Protein AF-A0A090X5H4-F1 (afdb_monomer)

InterPro domains:
  IPR003029 S1 domain [PF00575] (144-209)
  IPR003029 S1 domain [PS50126] (146-212)
  IPR003029 S1 domain [SM00316] (144-212)
  IPR012340 Nucleic acid-binding, OB-fold [G3DSA:2.40.50.140] (142-213)
  IPR012340 Nucleic acid-binding, OB-fold [SSF50249] (135-211)

Nearest PDB structures (foldseek):
  9gux-assembly1_B  TM=6.735E-01  e=3.131E-04  Escherichia coli K-12
  4nnh-assembly1_A  TM=6.951E-01  e=6.604E-04  Mycolicibacterium smegmatis MC2 155
  8peg-assembly1_Z  TM=7.556E-01  e=8.261E-03  Escherichia coli
  5xgu-assembly1_A  TM=4.817E-01  e=1.572E-04  Escherichia coli DEC6A
  4q7j-assembly1_D  TM=5.551E-01  e=1.235E-02  Escherichia coli K-12

Foldseek 3Di:
DVVVQLVCLVVLQKAWPVRDSNDDDPPTDMDGDPVVVVVVVCLLPLLSLLVCLQPDDDPDPVSNVQLVCLCVLVHLHGNPAPVNSLVSSLSSLVSVVVVCVVPPVCCCVPPDVDPDDPDPSVVSVVSSVVSVVVLVPDPDPPADQVDKFKWFFADQDPQFTWTDTPPDSAIAGAGCVLDDPCPSVVDDGGDIDIWGFDDQDPVSRHTYIHHDD

Structure (mmCIF, N/CA/C/O backbone):
data_AF-A0A090X5H4-F1
#
_entry.id   AF-A0A090X5H4-F1
#
loop_
_atom_site.group_PDB
_atom_site.id
_atom_site.type_symbol
_atom_site.label_atom_id
_atom_site.label_alt_id
_atom_site.label_comp_id
_atom_site.label_asym_id
_atom_site.label_entity_id
_atom_site.label_seq_id
_atom_site.pdbx_PDB_ins_code
_atom_site.Cartn_x
_atom_site.Cartn_y
_atom_site.Cartn_z
_atom_site.occupancy
_atom_site.B_iso_or_equiv
_atom_site.auth_seq_id
_atom_site.auth_comp_id
_atom_site.auth_asym_id
_atom_site.auth_atom_id
_atom_site.pdbx_PDB_model_num
ATOM 1 N N . MET A 1 1 ? 18.487 -5.099 -17.679 1.00 60.84 1 MET A N 1
ATOM 2 C CA . MET A 1 1 ? 18.105 -4.211 -18.797 1.00 60.84 1 MET A CA 1
ATOM 3 C C . MET A 1 1 ? 17.510 -4.952 -20.004 1.00 60.84 1 MET A C 1
ATOM 5 O O . MET A 1 1 ? 16.302 -4.902 -20.162 1.00 60.84 1 MET A O 1
ATOM 9 N N . ILE A 1 2 ? 18.271 -5.688 -20.838 1.00 76.88 2 ILE A N 1
ATOM 10 C CA . ILE A 1 2 ? 17.702 -6.349 -22.049 1.00 76.88 2 ILE A CA 1
ATOM 11 C C . ILE A 1 2 ? 16.629 -7.400 -21.706 1.00 76.88 2 ILE A C 1
ATOM 13 O O . ILE A 1 2 ? 15.602 -7.489 -22.374 1.00 76.88 2 ILE A O 1
ATOM 17 N N . ASN A 1 3 ? 16.847 -8.185 -20.648 1.00 79.75 3 ASN A N 1
ATOM 18 C CA . ASN A 1 3 ? 15.869 -9.185 -20.211 1.00 79.75 3 ASN A CA 1
ATOM 19 C C . ASN A 1 3 ? 14.576 -8.545 -19.683 1.00 79.75 3 ASN A C 1
ATOM 21 O O . ASN A 1 3 ? 13.507 -9.091 -19.921 1.00 79.75 3 ASN A O 1
ATOM 25 N N . GLU A 1 4 ? 14.657 -7.379 -19.033 1.00 80.38 4 GLU A N 1
ATOM 26 C CA . GLU A 1 4 ? 13.468 -6.641 -18.585 1.00 80.38 4 GLU A CA 1
ATOM 27 C C . GLU A 1 4 ? 12.671 -6.124 -19.780 1.00 80.38 4 GLU A C 1
ATOM 29 O O . GLU A 1 4 ? 11.469 -6.346 -19.833 1.00 80.38 4 GLU A O 1
ATOM 34 N N . PHE A 1 5 ? 13.329 -5.545 -20.791 1.00 83.75 5 PHE A N 1
ATOM 35 C CA . PHE A 1 5 ? 12.660 -5.119 -22.026 1.00 83.75 5 PHE A CA 1
ATOM 36 C C . PHE A 1 5 ? 11.928 -6.268 -22.725 1.00 83.75 5 PHE A C 1
ATOM 38 O O . PHE A 1 5 ? 10.775 -6.116 -23.124 1.00 83.75 5 PHE A O 1
ATOM 45 N N . LYS A 1 6 ? 12.559 -7.445 -22.815 1.00 86.38 6 LYS A N 1
ATOM 46 C CA . LYS A 1 6 ? 11.909 -8.649 -23.353 1.00 86.38 6 LYS A CA 1
ATOM 47 C C . LYS A 1 6 ? 10.702 -9.074 -22.518 1.00 86.38 6 LYS A C 1
ATOM 49 O O . LYS A 1 6 ? 9.688 -9.465 -23.085 1.00 86.38 6 LYS A O 1
ATOM 54 N N . SER A 1 7 ? 10.783 -8.988 -21.191 1.00 87.62 7 SER A N 1
ATOM 55 C CA . SER A 1 7 ? 9.639 -9.269 -20.319 1.00 87.62 7 SER A CA 1
ATOM 56 C C . SER A 1 7 ? 8.500 -8.270 -20.537 1.00 87.62 7 SER A C 1
ATOM 58 O O . SER A 1 7 ? 7.357 -8.692 -20.667 1.00 87.62 7 SER A O 1
ATOM 60 N N . LEU A 1 8 ? 8.793 -6.971 -20.651 1.00 89.31 8 LEU A N 1
ATOM 61 C CA . LEU A 1 8 ? 7.784 -5.937 -20.909 1.00 89.31 8 LEU A CA 1
ATOM 62 C C . LEU A 1 8 ? 7.092 -6.125 -22.270 1.00 89.31 8 LEU A C 1
ATOM 64 O O . LEU A 1 8 ? 5.878 -5.949 -22.356 1.00 89.31 8 LEU A O 1
ATOM 68 N N . LEU A 1 9 ? 7.840 -6.524 -23.307 1.00 89.81 9 LEU A N 1
ATOM 69 C CA . LEU A 1 9 ? 7.291 -6.882 -24.622 1.00 89.81 9 LEU A CA 1
ATOM 70 C C . LEU A 1 9 ? 6.374 -8.107 -24.533 1.00 89.81 9 LEU A C 1
ATOM 72 O O . LEU A 1 9 ? 5.244 -8.074 -25.013 1.00 89.81 9 LEU A O 1
ATOM 76 N N . LYS A 1 10 ? 6.822 -9.175 -23.864 1.00 89.75 10 LYS A N 1
ATOM 77 C CA . LYS A 1 10 ? 6.019 -10.395 -23.675 1.00 89.75 10 LYS A CA 1
ATOM 78 C C . LYS A 1 10 ? 4.740 -10.150 -22.879 1.00 89.75 10 LYS A C 1
ATOM 80 O O . LYS A 1 10 ? 3.716 -10.758 -23.171 1.00 89.75 10 LYS A O 1
ATOM 85 N N . LEU A 1 11 ? 4.789 -9.251 -21.899 1.00 89.50 11 LEU A N 1
ATOM 86 C CA . LEU A 1 11 ? 3.631 -8.837 -21.105 1.00 89.50 11 LEU A CA 1
ATOM 87 C C . LEU A 1 11 ? 2.751 -7.801 -21.821 1.00 89.50 11 LEU A C 1
ATOM 89 O O . LEU A 1 11 ? 1.761 -7.353 -21.249 1.00 89.50 11 LEU A O 1
ATOM 93 N N . SER A 1 12 ? 3.089 -7.411 -23.057 1.00 90.00 12 SER A N 1
ATOM 94 C CA . SER A 1 12 ? 2.377 -6.382 -23.828 1.00 90.00 12 SER A CA 1
ATOM 95 C C . SER A 1 12 ? 2.286 -5.025 -23.112 1.00 90.00 12 SER A C 1
ATOM 97 O O . SER A 1 12 ? 1.367 -4.246 -23.361 1.00 90.00 12 SER A O 1
ATOM 99 N N . ILE A 1 13 ? 3.232 -4.721 -22.217 1.00 91.50 13 ILE A N 1
ATOM 100 C CA . ILE A 1 13 ? 3.344 -3.416 -21.539 1.00 91.50 13 ILE A CA 1
ATOM 101 C C . ILE A 1 13 ? 3.922 -2.374 -22.504 1.00 91.50 13 ILE A C 1
ATOM 103 O O . ILE A 1 13 ? 3.525 -1.207 -22.497 1.00 91.50 13 ILE A O 1
ATOM 107 N N . ILE A 1 14 ? 4.836 -2.808 -23.369 1.00 91.69 14 ILE A N 1
ATOM 108 C CA . ILE A 1 14 ? 5.418 -2.006 -24.446 1.00 91.69 14 ILE A CA 1
ATOM 109 C C . ILE A 1 14 ? 5.277 -2.747 -25.777 1.00 91.69 14 ILE A C 1
ATOM 111 O O . ILE A 1 14 ? 5.173 -3.972 -25.801 1.00 91.69 14 ILE A O 1
ATOM 115 N N . GLU A 1 15 ? 5.302 -2.001 -26.876 1.00 92.44 15 GLU A N 1
ATOM 116 C CA . GLU A 1 15 ? 5.348 -2.513 -28.249 1.00 92.44 15 GLU A CA 1
ATOM 117 C C . GLU A 1 15 ? 6.588 -1.955 -28.949 1.00 92.44 15 GLU A C 1
ATOM 119 O O . GLU A 1 15 ? 6.908 -0.773 -28.791 1.00 92.44 15 GLU A O 1
ATOM 124 N N . ASN A 1 16 ? 7.271 -2.795 -29.729 1.00 91.38 16 ASN A N 1
ATOM 125 C CA . ASN A 1 16 ? 8.356 -2.372 -30.610 1.00 91.38 16 ASN A CA 1
ATOM 126 C C . ASN A 1 16 ? 7.870 -2.172 -32.048 1.00 91.38 16 ASN A C 1
ATOM 128 O O . ASN A 1 16 ? 6.827 -2.687 -32.446 1.00 91.38 16 ASN A O 1
ATOM 132 N N . GLU A 1 17 ? 8.662 -1.454 -32.839 1.00 89.94 17 GLU A N 1
ATOM 133 C CA . GLU A 1 17 ? 8.412 -1.189 -34.260 1.00 89.94 17 GLU A CA 1
ATOM 134 C C . GLU A 1 17 ? 8.159 -2.463 -35.075 1.00 89.94 17 GLU A C 1
ATOM 136 O O . GLU A 1 17 ? 7.261 -2.496 -35.915 1.00 89.94 17 GLU A O 1
ATOM 141 N N . SER A 1 18 ? 8.894 -3.537 -34.773 1.00 86.62 18 SER A N 1
ATOM 142 C CA . SER A 1 18 ? 8.730 -4.833 -35.438 1.00 86.62 18 SER A CA 1
ATOM 143 C C . SER A 1 18 ? 7.415 -5.551 -35.087 1.00 86.62 18 SER A C 1
ATOM 145 O O . SER A 1 18 ? 7.117 -6.583 -35.689 1.00 86.62 18 SER A O 1
ATOM 147 N N . LEU A 1 19 ? 6.650 -5.049 -34.103 1.00 83.88 19 LEU A N 1
ATOM 148 C CA . LEU A 1 19 ? 5.412 -5.636 -33.563 1.00 83.88 19 LEU A CA 1
ATOM 149 C C . LEU A 1 19 ? 5.555 -7.120 -33.187 1.00 83.88 19 LEU A C 1
ATOM 151 O O . LEU A 1 19 ? 4.591 -7.886 -33.225 1.00 83.88 19 LEU A O 1
ATOM 155 N N . ASN A 1 20 ? 6.774 -7.534 -32.838 1.00 85.19 20 ASN A N 1
ATOM 156 C CA . ASN A 1 20 ? 7.105 -8.917 -32.544 1.00 85.19 20 ASN A CA 1
ATOM 157 C C . ASN A 1 20 ? 7.678 -9.010 -31.123 1.00 85.19 20 ASN A C 1
ATOM 159 O O . ASN A 1 20 ? 8.814 -8.583 -30.902 1.00 85.19 20 ASN A O 1
ATOM 163 N N . PRO A 1 21 ? 6.937 -9.601 -30.168 1.00 81.94 21 PRO A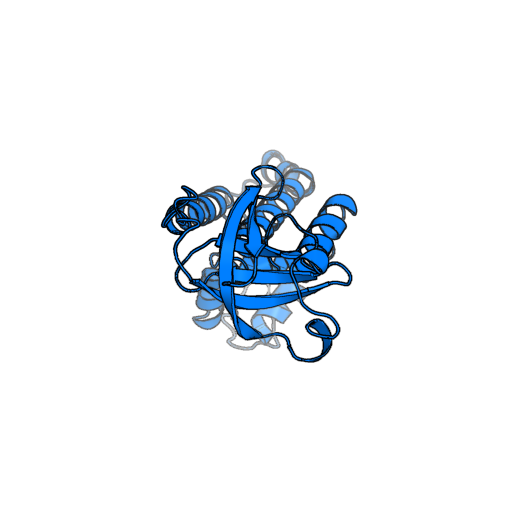 N 1
ATOM 164 C CA . PRO A 1 21 ? 7.345 -9.649 -28.766 1.00 81.94 21 PRO A CA 1
ATOM 165 C C . PRO A 1 21 ? 8.548 -10.569 -28.501 1.00 81.94 21 PRO A C 1
ATOM 167 O O . PRO A 1 21 ? 9.184 -10.456 -27.451 1.00 81.94 21 PRO A O 1
ATOM 170 N N . ASP A 1 22 ? 8.891 -11.464 -29.432 1.00 83.94 22 ASP A N 1
ATOM 171 C CA . ASP A 1 22 ? 10.030 -12.378 -29.296 1.00 83.94 22 ASP A CA 1
ATOM 172 C C . ASP A 1 22 ? 11.344 -11.781 -29.816 1.00 83.94 22 ASP A C 1
ATOM 174 O O . ASP A 1 22 ? 12.432 -12.269 -29.484 1.00 83.94 22 ASP A O 1
ATOM 178 N N . ILE A 1 23 ? 11.264 -10.703 -30.600 1.00 80.94 23 ILE A N 1
ATOM 179 C CA . ILE A 1 23 ? 12.414 -10.050 -31.219 1.00 80.94 23 ILE A CA 1
ATOM 180 C C . ILE A 1 23 ? 12.600 -8.678 -30.581 1.00 80.94 23 ILE A C 1
ATOM 182 O O . ILE A 1 23 ? 11.810 -7.766 -30.786 1.00 80.94 23 ILE A O 1
ATOM 186 N N . PHE A 1 24 ? 13.693 -8.526 -29.833 1.00 80.88 24 PHE A N 1
ATOM 187 C CA . PHE A 1 24 ? 14.125 -7.231 -29.317 1.00 80.88 24 PHE A CA 1
ATOM 188 C C . PHE A 1 24 ? 15.363 -6.764 -30.078 1.00 80.88 24 PHE A C 1
ATOM 190 O O . PHE A 1 24 ? 16.428 -7.380 -29.969 1.00 80.88 24 PHE A O 1
ATOM 197 N N . ASN A 1 25 ? 15.217 -5.670 -30.816 1.00 83.50 25 ASN A N 1
ATOM 198 C CA . ASN A 1 25 ? 16.310 -4.949 -31.448 1.00 83.50 25 ASN A CA 1
ATOM 199 C C . ASN A 1 25 ? 16.488 -3.607 -30.732 1.00 83.50 25 ASN A C 1
ATOM 201 O O . ASN A 1 25 ? 15.531 -2.871 -30.523 1.00 83.50 25 ASN A O 1
ATOM 205 N N . VAL A 1 26 ? 17.727 -3.302 -30.350 1.00 83.12 26 VAL A N 1
ATOM 206 C CA . VAL A 1 26 ? 18.075 -2.105 -29.567 1.00 83.12 26 VAL A CA 1
ATOM 207 C C . VAL A 1 26 ? 17.791 -0.813 -30.343 1.00 83.12 26 VAL A C 1
ATOM 209 O O . VAL A 1 26 ? 17.600 0.232 -29.734 1.00 83.12 26 VAL A O 1
ATOM 212 N N . ASN A 1 27 ? 17.748 -0.895 -31.675 1.00 87.19 27 ASN A N 1
ATOM 213 C CA . ASN A 1 27 ? 17.484 0.244 -32.549 1.00 87.19 27 ASN A CA 1
ATOM 214 C C . ASN A 1 27 ? 15.996 0.433 -32.885 1.00 87.19 27 ASN A C 1
ATOM 216 O O . ASN A 1 27 ? 15.675 1.396 -33.576 1.00 87.19 27 ASN A O 1
ATOM 220 N N . ASP A 1 28 ? 15.108 -0.469 -32.449 1.00 86.75 28 ASP A N 1
ATOM 221 C CA . ASP A 1 28 ? 13.676 -0.331 -32.725 1.00 86.75 28 ASP A CA 1
ATOM 222 C C . ASP A 1 28 ? 13.092 0.829 -31.914 1.00 86.75 28 ASP A C 1
ATOM 224 O O . ASP A 1 28 ? 13.396 1.003 -30.728 1.00 86.75 28 ASP A O 1
ATOM 228 N N . LEU A 1 29 ? 12.180 1.583 -32.530 1.00 88.31 29 LEU A N 1
ATOM 229 C CA . LEU A 1 29 ? 11.320 2.491 -31.778 1.00 88.31 29 LEU A CA 1
ATOM 230 C C . LEU A 1 29 ? 10.390 1.693 -30.857 1.00 88.31 29 LEU A C 1
ATOM 232 O O . LEU A 1 29 ? 9.906 0.614 -31.206 1.00 88.31 29 LEU A O 1
ATOM 236 N N . ILE A 1 30 ? 10.121 2.249 -29.676 1.00 89.62 30 ILE A N 1
ATOM 237 C CA . ILE A 1 30 ? 9.289 1.624 -28.647 1.00 89.62 30 ILE A CA 1
ATOM 238 C C . ILE A 1 30 ? 8.198 2.602 -28.235 1.00 89.62 30 ILE A C 1
ATOM 240 O O . ILE A 1 30 ? 8.459 3.789 -28.029 1.00 89.62 30 ILE A O 1
ATOM 244 N N . LYS A 1 31 ? 6.977 2.096 -28.071 1.00 90.62 31 LYS A N 1
ATOM 245 C CA . LYS A 1 31 ? 5.877 2.832 -27.440 1.00 90.62 31 LYS A CA 1
ATOM 246 C C . LYS A 1 31 ? 5.323 2.053 -26.251 1.00 90.62 31 LYS A C 1
ATOM 248 O O . LYS A 1 31 ? 5.355 0.824 -26.225 1.00 90.62 31 LYS A O 1
ATOM 253 N N . ILE A 1 32 ? 4.773 2.778 -25.283 1.00 90.06 32 ILE A N 1
ATOM 254 C CA . ILE A 1 32 ? 4.002 2.191 -24.183 1.00 90.06 32 ILE A CA 1
ATOM 255 C C . ILE A 1 32 ? 2.599 1.874 -24.714 1.00 90.06 32 ILE A C 1
ATOM 257 O O . ILE A 1 32 ? 1.986 2.704 -25.389 1.00 90.06 32 ILE A O 1
ATOM 261 N N . THR A 1 33 ? 2.095 0.671 -24.446 1.00 91.44 33 THR A N 1
ATOM 262 C CA . THR A 1 33 ? 0.743 0.272 -24.866 1.00 91.44 33 THR A CA 1
ATOM 263 C C . THR A 1 33 ? -0.317 0.869 -23.939 1.00 91.44 33 THR A C 1
ATOM 265 O O . THR A 1 33 ? -0.016 1.400 -22.870 1.00 91.44 33 THR A O 1
ATOM 268 N N . SER A 1 34 ? -1.597 0.730 -24.291 1.00 87.75 34 SER A N 1
ATOM 269 C CA . SER A 1 34 ? -2.699 1.097 -23.391 1.00 87.75 34 SER A CA 1
ATOM 270 C C . SER A 1 34 ? -2.656 0.324 -22.064 1.00 87.75 34 SER A C 1
ATOM 272 O O . SER A 1 34 ? -2.967 0.888 -21.018 1.00 87.75 34 SER A O 1
ATOM 274 N N . ILE A 1 35 ? -2.220 -0.943 -22.091 1.00 86.94 35 ILE A N 1
ATOM 275 C CA . ILE A 1 35 ? -2.046 -1.779 -20.892 1.00 86.94 35 ILE A CA 1
ATOM 276 C C . ILE A 1 35 ? -0.887 -1.246 -20.048 1.00 86.94 35 ILE A C 1
ATOM 278 O O . ILE A 1 35 ? -1.023 -1.110 -18.832 1.00 86.94 35 ILE A O 1
ATOM 282 N N . GLY A 1 36 ? 0.233 -0.896 -20.686 1.00 86.75 36 GLY A N 1
ATOM 283 C CA . GLY A 1 36 ? 1.375 -0.311 -19.992 1.00 86.75 36 GLY A CA 1
ATOM 284 C C . GLY A 1 36 ? 1.062 1.042 -19.362 1.00 86.75 36 GLY A C 1
ATOM 285 O O . GLY A 1 36 ? 1.467 1.290 -18.230 1.00 86.75 36 GLY A O 1
ATOM 286 N N . LEU A 1 37 ? 0.272 1.882 -20.036 1.00 85.06 37 LEU A N 1
ATOM 287 C CA . LEU A 1 37 ? -0.231 3.132 -19.464 1.00 85.06 37 LEU A CA 1
ATOM 288 C C . LEU A 1 37 ? -1.143 2.872 -18.263 1.00 85.06 37 LEU A C 1
ATOM 290 O O . LEU A 1 37 ? -0.992 3.529 -17.238 1.00 85.06 37 LEU A O 1
ATOM 294 N N . ALA A 1 38 ? -2.047 1.891 -18.343 1.00 83.19 38 ALA A N 1
ATOM 295 C CA . ALA A 1 38 ? -2.878 1.507 -17.204 1.00 83.19 38 ALA A CA 1
ATOM 296 C C . ALA A 1 38 ? -2.023 1.038 -16.014 1.00 83.19 38 ALA A C 1
ATOM 298 O O . ALA A 1 38 ? -2.246 1.490 -14.895 1.00 83.19 38 ALA A O 1
ATOM 299 N N . HIS A 1 39 ? -1.000 0.209 -16.249 1.00 81.00 39 HIS A N 1
ATOM 300 C CA . HIS A 1 39 ? -0.032 -0.18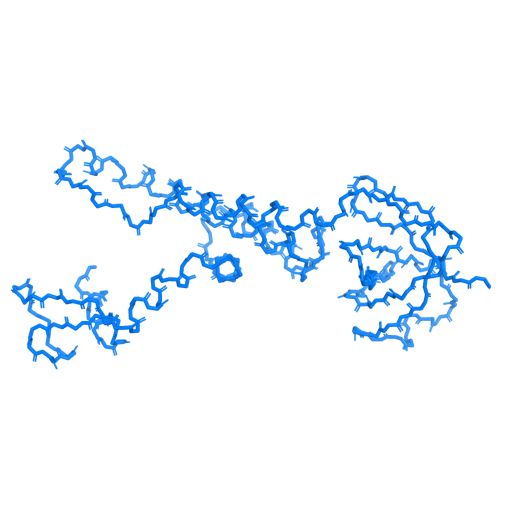1 -15.216 1.00 81.00 39 HIS A CA 1
ATOM 301 C C . HIS A 1 39 ? 0.701 1.022 -14.621 1.00 81.00 39 HIS A C 1
ATOM 303 O O . HIS A 1 39 ? 0.797 1.141 -13.404 1.00 81.00 39 HIS A O 1
ATOM 309 N N . TYR A 1 40 ? 1.166 1.945 -15.461 1.00 81.62 40 TYR A N 1
ATOM 310 C CA . TYR A 1 40 ? 1.809 3.174 -15.003 1.00 81.62 40 TYR A CA 1
ATOM 311 C C . TYR A 1 40 ? 0.873 4.018 -14.123 1.00 81.62 40 TYR A C 1
ATOM 313 O O . TYR A 1 40 ? 1.297 4.568 -13.109 1.00 81.62 40 TYR A O 1
ATOM 321 N N . HIS A 1 41 ? -0.418 4.073 -14.454 1.00 80.88 41 HIS A N 1
ATOM 322 C CA . HIS A 1 41 ? -1.417 4.739 -13.622 1.00 80.88 41 HIS A CA 1
ATOM 323 C C . HIS A 1 41 ? -1.681 4.010 -12.298 1.00 80.88 41 HIS A C 1
ATOM 325 O O . HIS A 1 41 ? -1.864 4.674 -11.279 1.00 80.88 41 HIS A O 1
ATOM 331 N N . ILE A 1 42 ? -1.652 2.674 -12.287 1.00 86.19 42 ILE A N 1
ATOM 332 C CA . ILE A 1 42 ? -1.829 1.856 -11.075 1.00 86.19 42 ILE A CA 1
ATOM 333 C C . ILE A 1 42 ? -0.707 2.103 -10.059 1.00 86.19 42 ILE A C 1
ATOM 335 O O . ILE A 1 42 ? -0.966 2.080 -8.862 1.00 86.1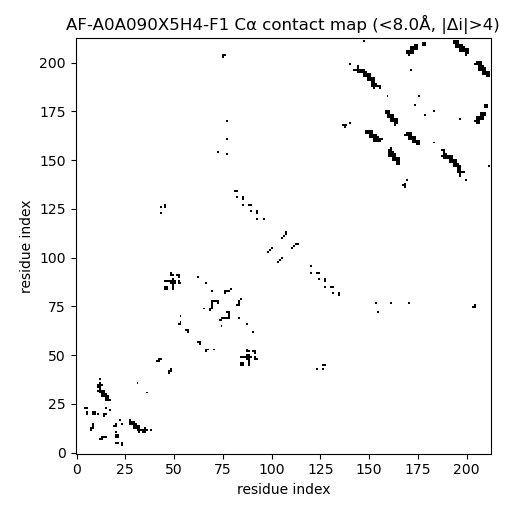9 42 ILE A O 1
ATOM 339 N N . VAL A 1 43 ? 0.511 2.432 -10.497 1.00 84.56 43 VAL A N 1
ATOM 340 C CA . VAL A 1 43 ? 1.622 2.773 -9.585 1.00 84.56 43 VAL A CA 1
ATOM 341 C C . VAL A 1 43 ? 1.311 3.994 -8.704 1.00 84.56 43 VAL A C 1
ATOM 343 O O . VAL A 1 43 ? 1.903 4.144 -7.643 1.00 84.56 43 VAL A O 1
ATOM 346 N N . ARG A 1 44 ? 0.356 4.849 -9.094 1.00 86.00 44 ARG A N 1
ATOM 347 C CA . ARG A 1 44 ? -0.116 5.975 -8.267 1.00 86.00 44 ARG A CA 1
ATOM 348 C C . ARG A 1 44 ? -1.300 5.624 -7.361 1.00 86.00 44 ARG A C 1
ATOM 350 O O . ARG A 1 44 ? -1.766 6.475 -6.612 1.00 86.00 44 ARG A O 1
ATOM 357 N N . ASN A 1 45 ? -1.818 4.399 -7.429 1.00 89.94 45 ASN A N 1
ATOM 358 C CA . ASN A 1 45 ? -2.861 3.931 -6.527 1.00 89.94 45 ASN A CA 1
ATOM 359 C C . ASN A 1 45 ? -2.236 3.509 -5.185 1.00 89.94 45 ASN A C 1
ATOM 361 O O . ASN A 1 45 ? -1.300 2.715 -5.132 1.00 89.94 45 ASN A O 1
ATOM 365 N N . ILE A 1 46 ? -2.775 4.040 -4.091 1.00 91.69 46 ILE A N 1
ATOM 366 C CA . ILE A 1 46 ? -2.204 3.878 -2.749 1.00 91.69 46 ILE A CA 1
ATOM 367 C C . ILE A 1 46 ? -2.429 2.466 -2.206 1.00 91.69 46 ILE A C 1
ATOM 369 O O . ILE A 1 46 ? -1.533 1.910 -1.582 1.00 91.69 46 ILE A O 1
ATOM 373 N N . GLU A 1 47 ? -3.574 1.846 -2.494 1.00 89.62 47 GLU A N 1
ATOM 374 C CA . GLU A 1 47 ? -3.848 0.450 -2.127 1.00 89.62 47 GLU A CA 1
ATOM 375 C C . GLU A 1 47 ? -2.899 -0.505 -2.856 1.00 89.62 47 GLU A C 1
ATOM 377 O O . GLU A 1 47 ? -2.391 -1.461 -2.269 1.00 89.62 47 GLU A O 1
ATOM 382 N N . TYR A 1 48 ? -2.601 -0.212 -4.123 1.00 90.94 48 TYR A N 1
ATOM 383 C CA . TYR A 1 48 ? -1.621 -0.960 -4.897 1.00 90.94 48 TYR A CA 1
ATOM 384 C C . TYR A 1 48 ? -0.215 -0.819 -4.307 1.00 90.94 48 TYR A C 1
ATOM 386 O O . TYR A 1 48 ? 0.458 -1.822 -4.088 1.00 90.94 48 TYR A O 1
ATOM 394 N N . LEU A 1 49 ? 0.217 0.404 -3.984 1.00 92.81 49 LEU A N 1
ATOM 395 C CA . LEU A 1 49 ? 1.509 0.638 -3.332 1.00 92.81 49 LEU A CA 1
ATOM 396 C C . LEU A 1 49 ? 1.602 -0.056 -1.968 1.00 92.81 49 LEU A C 1
ATOM 398 O O . LEU A 1 49 ? 2.634 -0.645 -1.656 1.00 92.81 49 LEU A O 1
ATOM 402 N N . ALA A 1 50 ? 0.532 -0.028 -1.175 1.00 92.75 50 ALA A N 1
ATOM 403 C CA . ALA A 1 50 ? 0.466 -0.750 0.090 1.00 92.75 50 ALA A CA 1
ATOM 404 C C . ALA A 1 50 ? 0.631 -2.259 -0.125 1.00 92.75 50 ALA A C 1
ATOM 406 O O . ALA A 1 50 ? 1.500 -2.867 0.495 1.00 92.75 50 ALA A O 1
ATOM 407 N N . SER A 1 51 ? -0.104 -2.833 -1.079 1.00 91.44 51 SER A N 1
ATOM 408 C CA . SER A 1 51 ? -0.011 -4.256 -1.430 1.00 91.44 51 SER A CA 1
ATOM 409 C C . SER A 1 51 ? 1.399 -4.636 -1.896 1.00 91.44 51 SER A C 1
ATOM 411 O O . SER A 1 51 ? 1.951 -5.648 -1.474 1.00 91.44 51 SER A O 1
ATOM 413 N N . CYS A 1 52 ? 2.036 -3.795 -2.717 1.00 92.12 52 CYS A N 1
ATOM 414 C CA . CYS A 1 52 ? 3.426 -3.998 -3.122 1.00 92.12 52 CYS A CA 1
ATOM 415 C C . CYS A 1 52 ? 4.386 -3.950 -1.931 1.00 92.12 52 CYS A C 1
ATOM 417 O O . CYS A 1 52 ? 5.370 -4.682 -1.918 1.00 92.12 52 CYS A O 1
ATOM 419 N N . SER A 1 53 ? 4.125 -3.095 -0.939 1.00 93.56 53 SER A N 1
ATOM 420 C CA . SER A 1 53 ? 4.948 -3.022 0.270 1.00 93.56 53 SER A CA 1
ATOM 421 C C . SER A 1 53 ? 4.867 -4.312 1.088 1.00 93.56 53 SER A C 1
ATOM 423 O O . SER A 1 53 ? 5.842 -4.700 1.714 1.00 93.56 53 SER A O 1
ATOM 425 N N . GLU A 1 54 ? 3.728 -4.996 1.056 1.00 91.25 54 GLU A N 1
ATOM 426 C CA . GLU A 1 54 ? 3.470 -6.206 1.837 1.00 91.25 54 GLU A CA 1
ATOM 427 C C . GLU A 1 54 ? 4.153 -7.445 1.241 1.00 91.25 54 GLU A C 1
ATOM 429 O O . GLU A 1 54 ? 4.502 -8.365 1.979 1.00 91.25 54 GLU A O 1
ATOM 434 N N . ASP A 1 55 ? 4.396 -7.440 -0.073 1.00 91.81 55 ASP A N 1
ATOM 435 C CA . ASP A 1 55 ? 5.035 -8.536 -0.818 1.00 91.81 55 ASP A CA 1
ATOM 436 C C . ASP A 1 55 ? 6.524 -8.270 -1.139 1.00 91.81 55 ASP A C 1
ATOM 438 O O . ASP A 1 55 ? 7.220 -9.096 -1.736 1.00 91.81 55 ASP A O 1
ATOM 442 N N . LEU A 1 56 ? 7.059 -7.106 -0.751 1.00 89.56 56 LEU A N 1
ATOM 443 C CA . LEU A 1 56 ? 8.444 -6.743 -1.046 1.00 89.56 56 LEU A CA 1
ATOM 444 C C . LEU A 1 56 ? 9.433 -7.335 -0.032 1.00 89.56 56 LEU A C 1
ATOM 446 O O . LEU A 1 56 ? 9.280 -7.223 1.183 1.00 89.56 56 LEU A O 1
ATOM 450 N N . TRP A 1 57 ? 10.554 -7.857 -0.538 1.00 88.62 57 TRP A N 1
ATOM 451 C CA . TRP A 1 57 ? 11.710 -8.193 0.293 1.00 88.62 57 TRP A CA 1
ATOM 452 C C . TRP A 1 57 ? 12.557 -6.946 0.595 1.00 88.62 57 TRP A C 1
ATOM 454 O O . TRP A 1 57 ? 13.439 -6.563 -0.184 1.00 88.62 57 TRP A O 1
ATOM 464 N N . PHE A 1 58 ? 12.317 -6.305 1.739 1.00 91.62 58 PHE A N 1
ATOM 465 C CA . PHE A 1 58 ? 13.122 -5.163 2.184 1.00 91.62 58 PHE A CA 1
ATOM 466 C C . PHE A 1 58 ? 14.528 -5.580 2.624 1.00 91.62 58 PHE A C 1
ATOM 468 O O . PHE A 1 58 ? 14.747 -6.659 3.174 1.00 91.62 58 PHE A O 1
ATOM 475 N N . ARG A 1 59 ? 15.501 -4.686 2.414 1.00 88.44 59 ARG A N 1
ATOM 476 C CA . ARG A 1 59 ? 16.854 -4.845 2.972 1.00 88.44 59 ARG A CA 1
ATOM 477 C C . ARG A 1 59 ? 16.896 -4.591 4.477 1.00 88.44 59 ARG A C 1
ATOM 479 O O . ARG A 1 59 ? 17.686 -5.227 5.169 1.00 88.44 59 ARG A O 1
ATOM 486 N N . ASP A 1 60 ? 16.071 -3.665 4.963 1.00 86.38 60 ASP A N 1
ATOM 487 C CA . ASP A 1 60 ? 15.949 -3.366 6.385 1.00 86.38 60 ASP A CA 1
ATOM 488 C C . ASP A 1 60 ? 14.946 -4.315 7.053 1.00 86.38 60 ASP A C 1
ATOM 490 O O . ASP A 1 60 ? 13.760 -4.353 6.717 1.00 86.38 60 ASP A O 1
ATOM 494 N N . ASN A 1 61 ? 15.441 -5.084 8.021 1.00 87.75 61 ASN A N 1
ATOM 495 C CA . ASN A 1 61 ? 14.638 -6.028 8.787 1.00 87.75 61 ASN A CA 1
ATOM 496 C C . ASN A 1 61 ? 13.634 -5.306 9.703 1.00 87.75 61 ASN A C 1
ATOM 498 O O . ASN A 1 61 ? 12.541 -5.824 9.936 1.00 87.75 61 ASN A O 1
ATOM 502 N N . ILE A 1 62 ? 13.969 -4.103 10.186 1.00 90.00 62 ILE A N 1
ATOM 503 C CA . ILE A 1 62 ? 13.085 -3.317 11.053 1.00 90.00 62 ILE A CA 1
ATOM 504 C C . ILE A 1 62 ? 11.824 -2.939 10.274 1.00 90.00 62 ILE A C 1
ATOM 506 O O . ILE A 1 62 ? 10.721 -3.261 10.715 1.00 90.00 62 ILE A O 1
ATOM 510 N N . LEU A 1 63 ? 11.987 -2.358 9.081 1.00 90.25 63 LEU A N 1
ATOM 511 C CA . LEU A 1 63 ? 10.877 -2.000 8.198 1.00 90.25 63 LEU A CA 1
ATOM 512 C C . LEU A 1 63 ? 9.998 -3.208 7.827 1.00 90.25 63 LEU A C 1
ATOM 514 O O . LEU A 1 63 ? 8.772 -3.138 7.938 1.00 90.25 63 LEU A O 1
ATOM 518 N N . ALA A 1 64 ? 10.613 -4.332 7.441 1.00 89.81 64 ALA A N 1
ATOM 519 C CA . ALA A 1 64 ? 9.883 -5.559 7.111 1.00 89.81 64 ALA A CA 1
ATOM 520 C C . ALA A 1 64 ? 9.077 -6.093 8.307 1.00 89.81 64 ALA A C 1
ATOM 522 O O . ALA A 1 64 ? 7.920 -6.495 8.165 1.00 89.81 64 ALA A O 1
ATOM 523 N N . THR A 1 65 ? 9.675 -6.069 9.501 1.00 87.06 65 THR A N 1
ATOM 524 C CA . THR A 1 65 ? 9.016 -6.497 10.741 1.00 87.06 65 THR A CA 1
ATOM 525 C C . THR A 1 65 ? 7.839 -5.591 11.077 1.00 87.06 65 THR A C 1
ATOM 527 O O . THR A 1 65 ? 6.794 -6.073 11.513 1.00 87.06 65 THR A O 1
ATOM 530 N N . GLU A 1 66 ? 7.972 -4.286 10.859 1.00 85.94 66 GLU A N 1
ATOM 531 C CA . GLU A 1 66 ? 6.910 -3.323 11.128 1.00 85.94 66 GLU A CA 1
ATOM 532 C C . GLU A 1 66 ? 5.699 -3.532 10.204 1.00 85.94 66 GLU A C 1
ATOM 534 O O . GLU A 1 66 ? 4.571 -3.626 10.689 1.00 85.94 66 GLU A O 1
ATOM 539 N N . ILE A 1 67 ? 5.928 -3.689 8.893 1.00 88.25 67 ILE A N 1
ATOM 540 C CA . ILE A 1 67 ? 4.870 -4.004 7.914 1.00 88.25 67 ILE A CA 1
ATOM 541 C C . ILE A 1 67 ? 4.207 -5.344 8.261 1.00 88.25 67 ILE A C 1
ATOM 543 O O . ILE A 1 67 ? 2.983 -5.427 8.331 1.00 88.25 67 ILE A O 1
ATOM 547 N N . SER A 1 68 ? 4.993 -6.374 8.586 1.00 87.12 68 SER A N 1
ATOM 548 C CA . SER A 1 68 ? 4.479 -7.689 9.001 1.00 87.12 68 SER A CA 1
ATOM 549 C C . SER A 1 68 ? 3.652 -7.634 10.297 1.00 87.12 68 SER A C 1
ATOM 551 O O . SER A 1 68 ? 2.617 -8.293 10.427 1.00 87.12 68 SER A O 1
ATOM 553 N N . THR A 1 69 ? 4.057 -6.804 11.261 1.00 82.88 69 THR A N 1
ATOM 554 C CA . THR A 1 69 ? 3.331 -6.613 12.527 1.00 82.88 69 THR A CA 1
ATOM 555 C C . THR A 1 69 ? 1.982 -5.932 12.294 1.00 82.88 69 THR A C 1
ATOM 557 O O . THR A 1 69 ? 0.971 -6.353 12.868 1.00 82.88 69 THR A O 1
ATOM 560 N N . ASN A 1 70 ? 1.945 -4.926 11.418 1.00 80.19 70 ASN A N 1
ATOM 561 C CA . ASN A 1 70 ? 0.717 -4.257 10.987 1.00 80.19 70 ASN A CA 1
ATOM 562 C C . ASN A 1 70 ? -0.207 -5.213 10.213 1.00 80.19 70 ASN A C 1
ATOM 564 O O . ASN A 1 70 ? -1.390 -5.316 10.538 1.00 80.19 70 ASN A O 1
ATOM 568 N N . LEU A 1 71 ? 0.353 -5.993 9.281 1.00 81.50 71 LEU A N 1
ATOM 569 C CA . LEU A 1 71 ? -0.306 -7.096 8.567 1.00 81.50 71 LEU A CA 1
ATOM 570 C C . LEU A 1 71 ? -0.798 -8.217 9.479 1.00 81.50 71 LEU A C 1
ATOM 572 O O . LEU A 1 71 ? -1.638 -9.005 9.055 1.00 81.50 71 LEU A O 1
ATOM 576 N N . SER A 1 72 ? -0.281 -8.304 10.704 1.00 78.31 72 SER A N 1
ATOM 577 C CA . SER A 1 72 ? -0.714 -9.234 11.753 1.00 78.31 72 SER A CA 1
ATOM 578 C C . SER A 1 72 ? -1.669 -8.581 12.765 1.00 78.31 72 SER A C 1
ATOM 580 O O . SER A 1 72 ? -2.079 -9.228 13.729 1.00 78.31 72 SER A O 1
ATOM 582 N N . GLY A 1 73 ? -2.047 -7.310 12.549 1.00 68.44 73 GLY A N 1
ATOM 583 C CA . GLY A 1 73 ? -3.058 -6.578 13.330 1.00 68.44 73 GLY A CA 1
ATOM 584 C C . GLY A 1 73 ? -2.620 -6.229 14.731 1.00 68.44 73 GLY A C 1
ATOM 585 O O . GLY A 1 73 ? -3.408 -5.715 15.527 1.00 68.44 73 GLY A O 1
ATOM 586 N N . ASN A 1 74 ? -1.356 -6.509 15.016 1.00 69.25 74 ASN A N 1
ATOM 587 C CA . ASN A 1 74 ? -0.676 -6.154 16.242 1.00 69.25 74 ASN A CA 1
ATOM 588 C C . ASN A 1 74 ? -0.095 -4.731 16.149 1.00 69.25 74 ASN A C 1
ATOM 590 O O . ASN A 1 74 ? 0.485 -4.243 17.116 1.00 69.25 74 ASN A O 1
ATOM 594 N N . GLY A 1 75 ? -0.256 -4.077 14.993 1.00 65.25 75 GLY A N 1
ATOM 595 C CA . GLY A 1 75 ? 0.111 -2.691 14.743 1.00 65.25 75 GLY A CA 1
ATOM 596 C C . GLY A 1 75 ? -0.792 -1.659 15.423 1.00 65.25 75 GLY A C 1
ATOM 597 O O . GLY A 1 75 ? -1.776 -1.969 16.110 1.00 65.25 75 GLY A O 1
ATOM 598 N N . GLU A 1 76 ? -0.443 -0.389 15.213 1.00 60.56 76 GLU A N 1
ATOM 599 C CA . GLU A 1 76 ? -1.188 0.760 15.743 1.00 60.56 76 GLU A CA 1
ATOM 600 C C . GLU A 1 76 ? -2.637 0.782 15.224 1.00 60.56 76 GLU A C 1
ATOM 602 O O . GLU A 1 76 ? -3.575 1.000 15.997 1.00 60.56 76 GLU A O 1
ATOM 607 N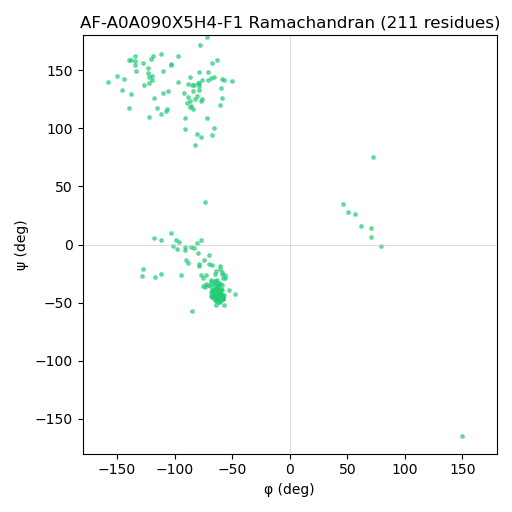 N . TYR A 1 77 ? -2.831 0.429 13.953 1.00 61.22 77 TYR A N 1
ATOM 608 C CA . TYR A 1 77 ? -4.131 0.368 13.291 1.00 61.22 77 TYR A CA 1
ATOM 609 C C . TYR A 1 77 ? -4.535 -1.081 12.964 1.00 61.22 77 TYR A C 1
ATOM 611 O O . TYR A 1 77 ? -3.717 -1.999 13.038 1.00 61.22 77 TYR A O 1
ATOM 619 N N . SER A 1 78 ? -5.818 -1.326 12.669 1.00 62.78 78 SER A N 1
ATOM 620 C CA . SER A 1 78 ? -6.276 -2.674 12.295 1.00 62.78 78 SER A CA 1
ATOM 621 C C . SER A 1 78 ? -5.701 -3.087 10.932 1.00 62.78 78 SER A C 1
ATOM 623 O O . SER A 1 78 ? -5.379 -2.230 10.107 1.00 62.78 78 SER A O 1
ATOM 625 N N . HIS A 1 79 ? -5.604 -4.397 10.684 1.00 59.06 79 HIS A N 1
ATOM 626 C CA . HIS A 1 79 ? -5.069 -4.965 9.438 1.00 59.06 79 HIS A CA 1
ATOM 627 C C . HIS A 1 79 ? -5.637 -4.328 8.166 1.00 59.06 79 HIS A C 1
ATOM 629 O O . HIS A 1 79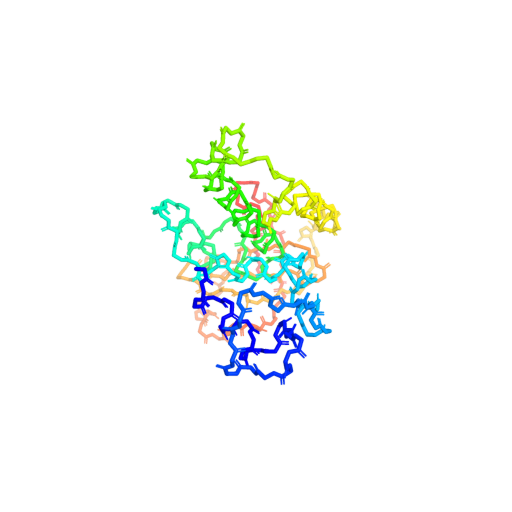 ? -4.896 -4.053 7.234 1.00 59.06 79 HIS A O 1
ATOM 635 N N . PHE A 1 80 ? -6.950 -4.084 8.149 1.00 63.50 80 PHE A N 1
ATOM 636 C CA . PHE A 1 80 ? -7.683 -3.575 6.989 1.00 63.50 80 PHE A CA 1
ATOM 637 C C . PHE A 1 80 ? -8.014 -2.087 7.102 1.00 63.50 80 PHE A C 1
ATOM 639 O O . PHE A 1 80 ? -8.806 -1.566 6.322 1.00 63.50 80 PHE A O 1
ATOM 646 N N . SER A 1 81 ? -7.448 -1.388 8.088 1.00 73.12 81 SER A N 1
ATOM 647 C CA . SER A 1 81 ? -7.710 0.038 8.212 1.00 73.12 81 SER A CA 1
ATOM 648 C C . SER A 1 81 ? -7.073 0.804 7.056 1.00 73.12 81 SER A C 1
ATOM 650 O O . SER A 1 81 ? -5.938 0.546 6.647 1.00 73.12 81 SER A O 1
ATOM 652 N N . ILE A 1 82 ? -7.778 1.832 6.600 1.00 78.94 82 ILE A N 1
ATOM 653 C CA . ILE A 1 82 ? -7.278 2.762 5.588 1.00 78.94 82 ILE A CA 1
ATOM 654 C C . ILE A 1 82 ? -5.980 3.473 6.031 1.00 78.94 82 ILE A C 1
ATOM 656 O O . ILE A 1 82 ? -5.142 3.833 5.207 1.00 78.94 82 ILE A O 1
ATOM 660 N N . HIS A 1 83 ? -5.762 3.595 7.346 1.00 80.31 83 HIS A N 1
ATOM 661 C CA . HIS A 1 83 ? -4.519 4.099 7.928 1.00 80.31 83 HIS A CA 1
ATOM 662 C C . HIS A 1 83 ? -3.334 3.150 7.717 1.00 80.31 83 HIS A C 1
ATOM 664 O O . HIS A 1 83 ? -2.240 3.615 7.400 1.00 80.31 83 HIS A O 1
ATOM 670 N N . THR A 1 84 ? -3.541 1.835 7.859 1.00 82.56 84 THR A N 1
ATOM 671 C CA . THR A 1 84 ? -2.514 0.822 7.561 1.00 82.56 84 THR A CA 1
ATOM 672 C C . THR A 1 84 ? -2.117 0.891 6.093 1.00 82.56 84 THR A C 1
ATOM 674 O O . THR A 1 84 ? -0.928 0.948 5.794 1.00 82.56 84 THR A O 1
ATOM 677 N N . VAL A 1 85 ? -3.104 0.993 5.196 1.00 88.12 85 VAL A N 1
ATOM 678 C CA . VAL A 1 85 ? -2.885 1.136 3.748 1.00 88.12 85 VAL A CA 1
ATOM 679 C C . VAL A 1 85 ? -2.016 2.360 3.440 1.00 88.12 85 VAL A C 1
ATOM 681 O O . VAL A 1 85 ? -0.974 2.235 2.798 1.00 88.12 85 VAL A O 1
ATOM 684 N N . SER A 1 86 ? -2.382 3.536 3.958 1.00 90.06 86 SER A N 1
ATOM 685 C CA . SER A 1 86 ? -1.580 4.752 3.765 1.00 90.06 86 SER A CA 1
ATOM 686 C C . SER A 1 86 ? -0.159 4.618 4.332 1.00 90.06 86 SER A C 1
ATOM 688 O O . SER A 1 86 ? 0.827 4.960 3.674 1.00 90.06 86 SER A O 1
ATOM 690 N N . ASN A 1 87 ? -0.027 4.059 5.540 1.00 89.69 87 ASN A N 1
ATOM 691 C CA . ASN A 1 87 ? 1.265 3.863 6.193 1.00 89.69 87 ASN A CA 1
ATOM 692 C C . ASN A 1 87 ? 2.193 2.946 5.380 1.00 89.69 87 ASN A C 1
ATOM 694 O O . ASN A 1 87 ? 3.370 3.261 5.202 1.00 89.69 87 ASN A O 1
ATOM 698 N N . HIS A 1 88 ? 1.659 1.836 4.873 1.00 92.56 88 HIS A N 1
ATOM 699 C CA . HIS A 1 88 ? 2.365 0.856 4.048 1.00 92.56 88 HIS A CA 1
ATOM 700 C C . HIS A 1 88 ? 2.825 1.459 2.717 1.00 92.56 88 HIS A C 1
ATOM 702 O O . HIS A 1 88 ? 4.005 1.368 2.367 1.00 92.56 88 HIS A O 1
ATOM 708 N N . ALA A 1 89 ? 1.938 2.180 2.026 1.00 93.94 89 ALA A N 1
ATOM 709 C CA . ALA A 1 89 ? 2.286 2.897 0.802 1.00 93.94 89 ALA A CA 1
ATOM 710 C C . ALA A 1 89 ? 3.409 3.923 1.035 1.00 93.94 89 ALA A C 1
ATOM 712 O O . ALA A 1 89 ? 4.398 3.939 0.300 1.00 93.94 89 ALA A O 1
ATOM 713 N N . ARG A 1 90 ? 3.306 4.737 2.097 1.00 94.56 90 ARG A N 1
ATOM 714 C CA . ARG A 1 90 ? 4.312 5.756 2.448 1.00 94.56 90 ARG A CA 1
ATOM 715 C C . ARG A 1 90 ? 5.679 5.136 2.726 1.00 94.56 90 ARG A C 1
ATOM 717 O O . ARG A 1 90 ? 6.696 5.631 2.244 1.00 94.56 90 ARG A O 1
ATOM 724 N N . LYS A 1 91 ? 5.701 4.024 3.461 1.00 94.75 91 LYS A N 1
ATOM 725 C CA . LYS A 1 91 ? 6.917 3.255 3.753 1.00 94.75 91 LYS A CA 1
ATOM 726 C C . LYS A 1 91 ? 7.595 2.725 2.496 1.00 94.75 91 LYS A C 1
ATOM 728 O O . LYS A 1 91 ? 8.811 2.855 2.369 1.00 94.75 91 LYS A O 1
ATOM 733 N N . LEU A 1 92 ? 6.829 2.168 1.558 1.00 95.12 92 LEU A N 1
ATOM 734 C CA . LEU A 1 92 ? 7.375 1.700 0.285 1.00 95.12 92 LEU A CA 1
ATOM 735 C C . LEU A 1 92 ? 7.982 2.847 -0.525 1.00 95.12 92 LEU A C 1
ATOM 737 O O . LEU A 1 92 ? 9.111 2.723 -0.994 1.00 95.12 92 LEU A O 1
ATOM 741 N N . VAL A 1 93 ? 7.247 3.953 -0.684 1.00 94.88 93 VAL A N 1
ATOM 742 C CA . VAL A 1 93 ? 7.714 5.119 -1.452 1.00 94.88 93 VAL A CA 1
ATOM 743 C C . VAL A 1 93 ? 9.018 5.652 -0.867 1.00 94.88 93 VAL A C 1
ATOM 745 O O . VAL A 1 93 ? 9.981 5.833 -1.610 1.00 94.88 93 VAL A O 1
ATOM 748 N N . HIS A 1 94 ? 9.084 5.806 0.457 1.00 94.69 94 HIS A N 1
ATOM 749 C CA . HIS A 1 94 ? 10.292 6.259 1.139 1.00 94.69 94 HIS A CA 1
ATOM 750 C C . HIS A 1 94 ? 11.469 5.296 0.940 1.00 94.69 94 HIS A C 1
ATOM 752 O O . HIS A 1 94 ? 12.555 5.719 0.550 1.00 94.69 94 HIS A O 1
ATOM 758 N N . TYR A 1 95 ? 11.248 3.991 1.117 1.00 94.56 95 TYR A N 1
ATOM 759 C CA . TYR A 1 95 ? 12.284 2.983 0.897 1.00 94.56 95 TYR A CA 1
ATOM 760 C C . TYR A 1 95 ? 12.833 3.012 -0.539 1.00 94.56 95 TYR A C 1
ATOM 762 O O . TYR A 1 95 ? 14.045 2.931 -0.749 1.00 94.56 95 TYR A O 1
ATOM 770 N N . LEU A 1 96 ? 11.957 3.135 -1.541 1.00 92.62 96 LEU A N 1
ATOM 771 C CA . LEU A 1 96 ? 12.357 3.213 -2.948 1.00 92.62 96 LEU A CA 1
ATOM 772 C C . LEU A 1 96 ? 13.124 4.504 -3.257 1.00 92.62 96 LEU A C 1
ATOM 774 O O . LEU A 1 96 ? 14.095 4.462 -4.017 1.00 92.62 96 LEU A O 1
ATOM 778 N N . GLU A 1 97 ? 12.722 5.626 -2.663 1.00 93.00 97 GLU A N 1
ATOM 779 C CA . GLU A 1 97 ? 13.407 6.912 -2.789 1.00 93.00 97 GLU A CA 1
ATOM 780 C C . GLU A 1 97 ? 14.815 6.856 -2.179 1.00 93.00 97 GLU A C 1
ATOM 782 O O . GLU A 1 97 ? 15.795 7.205 -2.841 1.00 93.00 97 GLU A O 1
ATOM 787 N N . GLU A 1 98 ? 14.953 6.343 -0.955 1.00 92.44 98 GLU A N 1
ATOM 788 C CA . GLU A 1 98 ? 16.255 6.152 -0.307 1.00 92.44 98 GLU A CA 1
ATOM 789 C C . GLU A 1 98 ? 17.150 5.195 -1.098 1.00 92.44 98 GLU A C 1
ATOM 791 O O . GLU A 1 98 ? 18.347 5.454 -1.289 1.00 92.44 98 GLU A O 1
ATOM 796 N N . TYR A 1 99 ? 16.572 4.102 -1.602 1.00 90.69 99 TYR A N 1
ATOM 797 C CA . TYR A 1 99 ? 17.280 3.140 -2.435 1.00 90.69 99 TYR A CA 1
ATOM 798 C C . TYR A 1 99 ? 17.792 3.787 -3.724 1.00 90.69 99 TYR A C 1
ATOM 800 O O . TYR A 1 99 ? 18.962 3.611 -4.084 1.00 90.69 99 TYR A O 1
ATOM 808 N N . TYR A 1 100 ? 16.947 4.571 -4.396 1.00 90.06 100 TYR A N 1
ATOM 809 C CA . TYR A 1 100 ? 17.315 5.317 -5.593 1.00 90.06 100 TYR A CA 1
ATOM 810 C C . TYR A 1 100 ? 18.440 6.318 -5.310 1.00 90.06 100 TYR A C 1
ATOM 812 O O . TYR A 1 100 ? 19.469 6.311 -5.994 1.00 90.06 100 TYR A O 1
ATOM 820 N N . ASN A 1 101 ? 18.292 7.123 -4.259 1.00 89.06 101 ASN A N 1
ATOM 821 C CA . ASN A 1 101 ? 19.268 8.142 -3.885 1.00 89.06 101 ASN A CA 1
ATOM 822 C C . ASN A 1 101 ? 20.630 7.536 -3.527 1.00 89.06 101 ASN A C 1
ATOM 824 O O . ASN A 1 101 ? 21.667 8.030 -3.970 1.00 89.06 101 ASN A O 1
ATOM 828 N N . SER A 1 102 ? 20.639 6.418 -2.805 1.00 88.50 102 SER A N 1
ATOM 829 C CA . SER A 1 102 ? 21.878 5.779 -2.350 1.00 88.50 102 SER A CA 1
ATOM 830 C C . SER A 1 102 ? 22.623 5.024 -3.454 1.00 88.50 102 SER A C 1
ATOM 832 O O . SER A 1 102 ? 23.844 4.897 -3.387 1.00 88.50 102 SER A O 1
ATOM 834 N N . ASN A 1 103 ? 21.918 4.498 -4.463 1.00 86.31 103 ASN A N 1
ATOM 835 C CA . ASN A 1 103 ? 22.515 3.588 -5.452 1.00 86.31 103 ASN A CA 1
ATOM 836 C C . ASN A 1 103 ? 22.607 4.187 -6.865 1.00 86.31 103 ASN A C 1
ATOM 838 O O . ASN A 1 103 ? 23.463 3.769 -7.642 1.00 86.31 103 ASN A O 1
ATOM 842 N N . PHE A 1 104 ? 21.754 5.155 -7.214 1.00 82.69 104 PHE A N 1
ATOM 843 C CA . PHE A 1 104 ? 21.596 5.620 -8.598 1.00 82.69 104 PHE A CA 1
ATOM 844 C C . PHE A 1 104 ? 21.720 7.135 -8.771 1.00 82.69 104 PHE A C 1
ATOM 846 O O . PHE A 1 104 ? 22.167 7.573 -9.834 1.00 82.69 104 PHE A O 1
ATOM 853 N N . ALA A 1 105 ? 21.413 7.948 -7.753 1.00 78.94 105 ALA A N 1
ATOM 854 C CA . ALA A 1 105 ? 21.507 9.406 -7.888 1.00 78.94 105 ALA A CA 1
ATOM 855 C C . ALA A 1 105 ? 22.932 9.885 -8.211 1.00 78.94 105 ALA A C 1
ATOM 857 O O . ALA A 1 105 ? 23.099 10.822 -8.990 1.00 78.94 105 ALA A O 1
ATOM 858 N N . PHE A 1 106 ? 23.967 9.207 -7.697 1.00 76.38 106 PHE A N 1
ATOM 859 C CA . PHE A 1 106 ? 25.353 9.512 -8.067 1.00 76.38 106 PHE A CA 1
ATOM 860 C C . PHE A 1 106 ? 25.603 9.333 -9.572 1.00 76.38 106 PHE A C 1
ATOM 862 O O . PHE A 1 106 ? 26.216 10.198 -10.194 1.00 76.38 106 PHE A O 1
ATOM 869 N N . VAL A 1 107 ? 25.108 8.238 -10.159 1.00 74.19 107 VAL A N 1
ATOM 870 C CA . VAL A 1 107 ? 25.271 7.937 -11.589 1.00 74.19 107 VAL A CA 1
ATOM 871 C C . VAL A 1 107 ? 24.558 8.989 -12.433 1.00 74.19 107 VAL A C 1
ATOM 873 O O . VAL A 1 107 ? 25.152 9.525 -13.367 1.00 74.19 107 VAL A O 1
ATOM 876 N N . ARG A 1 108 ? 23.323 9.343 -12.067 1.00 73.44 108 ARG A N 1
ATOM 877 C CA . ARG A 1 108 ? 22.562 10.397 -12.747 1.00 73.44 108 ARG A CA 1
ATOM 878 C C . ARG A 1 108 ? 23.259 11.756 -12.676 1.00 73.44 108 ARG A C 1
ATOM 880 O O . ARG A 1 108 ? 23.374 12.435 -13.681 1.00 73.44 108 ARG A O 1
ATOM 887 N N . ASN A 1 109 ? 23.730 12.165 -11.502 1.00 73.94 109 ASN A N 1
ATOM 888 C CA . ASN A 1 109 ? 24.241 13.526 -11.332 1.00 73.94 109 ASN A CA 1
ATOM 889 C C . ASN A 1 109 ? 25.667 13.713 -11.873 1.00 73.94 109 ASN A C 1
ATOM 891 O O . ASN A 1 109 ? 26.078 14.851 -12.078 1.00 73.94 109 ASN A O 1
ATOM 895 N N . ASN A 1 110 ? 26.433 12.630 -12.072 1.00 73.62 110 ASN A N 1
ATOM 896 C CA . ASN A 1 110 ? 27.866 12.730 -12.377 1.00 73.62 110 ASN A CA 1
ATOM 897 C C . ASN A 1 110 ? 28.328 11.959 -13.621 1.00 73.62 110 ASN A C 1
ATOM 899 O O . ASN A 1 110 ? 29.409 12.254 -14.124 1.00 73.62 110 ASN A O 1
ATOM 903 N N . LEU A 1 111 ? 27.582 10.953 -14.095 1.00 74.06 111 LEU A N 1
ATOM 904 C CA . LEU A 1 111 ? 28.045 10.060 -15.170 1.00 74.06 111 LEU A CA 1
ATOM 905 C C . LEU A 1 111 ? 27.200 10.137 -16.443 1.00 74.06 111 LEU A C 1
ATOM 907 O O . LEU A 1 111 ? 27.721 9.864 -17.522 1.00 74.06 111 LEU A O 1
ATOM 911 N N . VAL A 1 112 ? 25.916 10.483 -16.335 1.00 76.12 112 VAL A N 1
ATOM 912 C CA . VAL A 1 112 ? 24.996 10.532 -17.477 1.00 76.12 112 VAL A CA 1
ATOM 913 C C . VAL A 1 112 ? 24.092 11.749 -17.345 1.00 76.12 112 VAL A C 1
ATOM 915 O O . VAL A 1 112 ? 23.290 11.805 -16.421 1.00 76.12 112 VAL A O 1
ATOM 918 N N . GLU A 1 113 ? 24.156 12.688 -18.290 1.00 70.56 113 GLU A N 1
ATOM 919 C CA . GLU A 1 113 ? 23.148 13.749 -18.392 1.00 70.56 113 GLU A CA 1
ATOM 920 C C . GLU A 1 113 ? 21.800 13.126 -18.769 1.00 70.56 113 GLU A C 1
ATOM 922 O O . GLU A 1 113 ? 21.554 12.759 -19.918 1.00 70.56 113 GLU A O 1
ATOM 927 N N . THR A 1 114 ? 20.937 12.941 -17.772 1.00 71.50 114 THR A N 1
ATOM 928 C CA . THR A 1 114 ? 19.593 12.407 -17.975 1.00 71.50 114 THR A CA 1
ATOM 929 C C . THR A 1 114 ? 18.591 13.020 -17.007 1.00 71.50 114 THR A C 1
ATOM 931 O O . THR A 1 114 ? 18.795 13.086 -15.790 1.00 71.50 114 THR A O 1
ATOM 934 N N . GLU A 1 115 ? 17.454 13.437 -17.558 1.00 69.19 115 GLU A N 1
ATOM 935 C CA . GLU A 1 115 ? 16.290 13.862 -16.782 1.00 69.19 115 GLU A CA 1
ATOM 936 C C . GLU A 1 115 ? 15.478 12.670 -16.261 1.00 69.19 115 GLU A C 1
ATOM 938 O O . GLU A 1 115 ? 14.568 12.858 -15.458 1.00 69.19 115 GLU A O 1
ATOM 943 N N . PHE A 1 116 ? 15.818 11.443 -16.675 1.00 70.31 116 PHE A N 1
ATOM 944 C CA . PHE A 1 116 ? 15.067 10.246 -16.320 1.00 70.31 116 PHE A CA 1
ATOM 945 C C . PHE A 1 116 ? 15.032 10.027 -14.803 1.00 70.31 116 PHE A C 1
ATOM 947 O O . PHE A 1 116 ? 16.064 9.833 -14.155 1.00 70.31 116 PHE A O 1
ATOM 954 N N . LEU A 1 117 ? 13.814 10.006 -14.264 1.00 74.00 117 LEU A N 1
ATOM 955 C CA . LEU A 1 117 ? 13.497 9.604 -12.903 1.00 74.00 117 LEU A CA 1
ATOM 956 C C . LEU A 1 117 ? 12.579 8.374 -12.997 1.00 74.00 117 LEU A C 1
ATOM 958 O O . LEU A 1 117 ? 11.571 8.439 -13.702 1.00 74.00 117 LEU A O 1
ATOM 962 N N . PRO A 1 118 ? 12.906 7.247 -12.339 1.00 76.31 118 PRO A N 1
ATOM 963 C CA . PRO A 1 118 ? 12.118 6.021 -12.480 1.00 76.31 118 PRO A CA 1
ATOM 964 C C . PRO A 1 118 ? 10.696 6.173 -11.923 1.00 76.31 118 PRO A C 1
ATOM 966 O O . PRO A 1 118 ? 9.765 5.559 -12.438 1.00 76.31 118 PRO A O 1
ATOM 969 N N . LEU A 1 119 ? 10.537 6.999 -10.887 1.00 84.00 119 LEU A N 1
ATOM 970 C CA . LEU A 1 119 ? 9.272 7.335 -10.245 1.00 84.00 119 LEU A CA 1
ATOM 971 C C . LEU A 1 119 ? 9.300 8.798 -9.818 1.00 84.00 119 LEU A C 1
ATOM 973 O O . LEU A 1 119 ? 10.325 9.285 -9.351 1.00 84.00 119 LEU A O 1
ATOM 977 N N . ASP A 1 120 ? 8.164 9.474 -9.942 1.00 88.81 120 ASP A N 1
ATOM 978 C CA . ASP A 1 120 ? 7.965 10.825 -9.421 1.00 88.81 120 ASP A CA 1
ATOM 979 C C . ASP A 1 120 ? 7.613 10.749 -7.926 1.00 88.81 120 ASP A C 1
ATOM 981 O O . ASP A 1 120 ? 6.443 10.666 -7.544 1.00 88.81 120 ASP A O 1
ATOM 985 N N . PHE A 1 121 ? 8.646 10.688 -7.081 1.00 91.31 121 PHE A N 1
ATOM 986 C CA . PHE A 1 121 ? 8.490 10.535 -5.632 1.00 91.31 121 PHE A CA 1
ATOM 987 C C . PHE A 1 121 ? 7.760 11.720 -4.986 1.00 91.31 121 PHE A C 1
ATOM 989 O O . PHE A 1 121 ? 6.967 11.512 -4.069 1.00 91.31 121 PHE A O 1
ATOM 996 N N . GLU A 1 122 ? 7.962 12.949 -5.474 1.00 91.56 122 GLU A N 1
ATOM 997 C CA . GLU A 1 122 ? 7.252 14.131 -4.962 1.00 91.56 122 GLU A CA 1
ATOM 998 C C . GLU A 1 122 ? 5.747 14.004 -5.195 1.00 91.56 122 GLU A C 1
ATOM 1000 O O . GLU A 1 122 ? 4.944 14.198 -4.277 1.00 91.56 122 GLU A O 1
ATOM 1005 N N . LYS A 1 123 ? 5.355 13.605 -6.408 1.00 90.88 123 LYS A N 1
ATOM 1006 C CA . LYS A 1 123 ? 3.948 13.415 -6.754 1.00 90.88 123 LYS A CA 1
ATOM 1007 C C . LYS A 1 123 ? 3.307 12.267 -5.983 1.00 90.88 123 LYS A C 1
ATOM 1009 O O . LYS A 1 123 ? 2.191 12.427 -5.503 1.00 90.88 123 LYS A O 1
ATOM 1014 N N . LEU A 1 124 ? 4.012 11.147 -5.813 1.00 92.88 124 LEU A N 1
ATOM 1015 C CA . LEU A 1 124 ? 3.527 10.019 -5.010 1.00 92.88 124 LEU A CA 1
ATOM 1016 C C . LEU A 1 124 ? 3.309 10.412 -3.545 1.00 92.88 124 LEU A C 1
ATOM 1018 O O . LEU A 1 124 ? 2.274 10.083 -2.972 1.00 92.88 124 LEU A O 1
ATOM 1022 N N . ASN A 1 125 ? 4.243 11.154 -2.947 1.00 93.81 125 ASN A N 1
ATOM 1023 C CA . ASN A 1 125 ? 4.076 11.662 -1.586 1.00 93.81 125 ASN A CA 1
ATOM 1024 C C . ASN A 1 125 ? 2.886 12.632 -1.486 1.00 93.81 125 ASN A C 1
ATOM 1026 O O . ASN A 1 125 ? 2.098 12.534 -0.546 1.00 93.81 125 ASN A O 1
ATOM 1030 N N . SER A 1 126 ? 2.699 13.511 -2.477 1.00 93.38 126 SER A N 1
ATOM 1031 C CA . SER A 1 126 ? 1.533 14.402 -2.540 1.00 93.38 126 SER A CA 1
ATOM 1032 C C . SER A 1 126 ? 0.211 13.634 -2.643 1.00 93.38 126 SER A C 1
ATOM 1034 O O . SER A 1 126 ? -0.758 14.012 -1.986 1.00 93.38 126 SER A O 1
ATOM 1036 N N . ASP A 1 127 ? 0.159 12.567 -3.444 1.00 91.38 127 ASP A N 1
ATOM 1037 C CA . ASP A 1 127 ? -1.034 11.725 -3.594 1.00 91.38 127 ASP A CA 1
ATOM 1038 C C . ASP A 1 127 ? -1.395 11.048 -2.256 1.00 91.38 127 ASP A C 1
ATOM 1040 O O . ASP A 1 127 ? -2.560 11.035 -1.852 1.00 91.38 127 ASP A O 1
ATOM 1044 N N . ILE A 1 128 ? -0.391 10.545 -1.527 1.00 92.50 128 ILE A N 1
ATOM 1045 C CA . ILE A 1 128 ? -0.572 9.949 -0.194 1.00 92.50 128 ILE A CA 1
ATOM 1046 C C . ILE A 1 128 ? -1.042 11.001 0.818 1.00 92.50 128 ILE A C 1
ATOM 1048 O O . ILE A 1 128 ? -1.955 10.740 1.599 1.00 92.50 128 ILE A O 1
ATOM 1052 N N . ASP A 1 129 ? -0.475 12.207 0.799 1.00 91.12 129 ASP A N 1
ATOM 1053 C CA . ASP A 1 129 ? -0.902 13.291 1.690 1.00 91.12 129 ASP A CA 1
ATOM 1054 C C . ASP A 1 129 ? -2.344 13.751 1.407 1.00 91.12 129 ASP A C 1
ATOM 1056 O O . ASP A 1 129 ? -3.074 14.129 2.329 1.00 91.12 129 ASP A O 1
ATOM 1060 N N . GLU A 1 130 ? -2.776 13.749 0.144 1.00 89.00 130 GLU A N 1
ATOM 1061 C CA . GLU A 1 130 ? -4.165 14.027 -0.234 1.00 89.00 130 GLU A CA 1
ATOM 1062 C C . GLU A 1 130 ? -5.107 12.919 0.244 1.00 89.00 130 GLU A C 1
ATOM 1064 O O . GLU A 1 130 ? -6.148 13.203 0.841 1.00 89.00 130 GLU A O 1
ATOM 1069 N N . PHE A 1 131 ? -4.716 11.661 0.063 1.00 86.94 131 PHE A N 1
ATOM 1070 C CA . PHE A 1 131 ? -5.448 10.518 0.595 1.00 86.94 131 PHE A CA 1
ATOM 1071 C C . PHE A 1 131 ? -5.590 10.595 2.112 1.00 86.94 131 PHE A C 1
ATOM 1073 O O . PHE A 1 131 ? -6.703 10.496 2.618 1.00 86.94 131 PHE A O 1
ATOM 1080 N N . ASP A 1 132 ? -4.518 10.917 2.836 1.00 84.56 132 ASP A N 1
ATOM 1081 C CA . ASP A 1 132 ? -4.558 11.107 4.287 1.00 84.56 132 ASP A CA 1
ATOM 1082 C C . ASP A 1 132 ? -5.481 12.248 4.719 1.00 84.56 132 ASP A C 1
ATOM 1084 O O . ASP A 1 132 ? -6.107 12.166 5.776 1.00 84.56 132 ASP A O 1
ATOM 1088 N N . LYS A 1 133 ? -5.605 13.321 3.928 1.00 81.69 133 LYS A N 1
ATOM 1089 C CA . LYS A 1 133 ? -6.599 14.376 4.187 1.00 81.69 133 LYS A CA 1
ATOM 1090 C C . LYS A 1 133 ? -8.020 13.858 3.997 1.00 81.69 133 LYS A C 1
ATOM 1092 O O . LYS A 1 133 ? -8.883 14.207 4.796 1.00 81.69 133 LYS A O 1
ATOM 1097 N N . ASN A 1 134 ? -8.249 13.019 2.993 1.00 71.56 134 ASN A N 1
ATOM 1098 C CA . ASN A 1 134 ? -9.554 12.422 2.720 1.00 71.56 134 ASN A CA 1
ATOM 1099 C C . ASN A 1 134 ? -9.932 11.335 3.741 1.00 71.56 134 ASN A C 1
ATOM 1101 O O . ASN A 1 134 ? -11.114 11.163 4.020 1.00 71.56 134 ASN A O 1
ATOM 1105 N N . ILE A 1 135 ? -8.953 10.681 4.379 1.00 67.38 135 ILE A N 1
ATOM 1106 C CA . ILE A 1 135 ? -9.182 9.800 5.539 1.00 67.38 135 ILE A CA 1
ATOM 1107 C C . ILE A 1 135 ? -9.716 10.590 6.750 1.00 67.38 135 ILE A C 1
ATOM 1109 O O . ILE A 1 135 ? -10.414 10.030 7.594 1.00 67.38 135 ILE A O 1
ATOM 1113 N N . LYS A 1 136 ? -9.444 11.902 6.858 1.00 54.94 136 LYS A N 1
ATOM 1114 C CA . LYS A 1 136 ? -9.877 12.753 7.988 1.00 54.94 136 LYS A CA 1
ATOM 1115 C C . LYS A 1 136 ? -11.374 13.099 7.985 1.00 54.94 136 LYS A C 1
ATOM 1117 O O . LYS A 1 136 ? -11.757 14.184 8.422 1.00 54.94 136 LYS A O 1
ATOM 1122 N N . THR A 1 137 ? -12.248 12.188 7.579 1.00 47.84 137 THR A N 1
ATOM 1123 C CA . THR A 1 137 ? -13.656 12.232 7.986 1.00 47.84 137 THR A CA 1
ATOM 1124 C C . THR A 1 137 ? -13.758 11.724 9.429 1.00 47.84 137 THR A C 1
ATOM 1126 O O . THR A 1 137 ? -13.854 10.529 9.676 1.00 47.84 137 THR A O 1
ATOM 1129 N N . ASN A 1 138 ? -13.700 12.679 10.368 1.00 48.34 138 ASN A N 1
ATOM 1130 C CA . ASN A 1 138 ? -13.849 12.571 11.830 1.00 48.34 138 ASN A CA 1
ATOM 1131 C C . ASN A 1 138 ? -12.696 11.911 12.607 1.00 48.34 138 ASN A C 1
ATOM 1133 O O . ASN A 1 138 ? -12.811 10.816 13.140 1.00 48.34 138 ASN A O 1
ATOM 1137 N N . THR A 1 139 ? -11.593 12.647 12.783 1.00 51.56 139 THR A N 1
ATOM 1138 C CA . THR A 1 139 ? -10.490 12.284 13.698 1.00 51.56 139 THR A CA 1
ATOM 1139 C C . THR A 1 139 ? -10.714 12.686 15.157 1.00 51.56 139 THR A C 1
ATOM 1141 O O . THR A 1 139 ? -9.853 12.419 15.994 1.00 51.56 139 THR A O 1
ATOM 1144 N N . VAL A 1 140 ? -11.812 13.372 15.492 1.00 58.47 140 VAL A N 1
ATOM 1145 C CA . VAL A 1 140 ? -12.126 13.668 16.895 1.00 58.47 140 VAL A CA 1
ATOM 1146 C C . VAL A 1 140 ? -12.898 12.478 17.448 1.00 58.47 140 VAL A C 1
ATOM 1148 O O . VAL A 1 140 ? -13.977 12.200 16.936 1.00 58.47 140 VAL A O 1
ATOM 1151 N N . PRO A 1 141 ? -12.378 11.774 18.469 1.00 61.88 141 PRO A N 1
ATOM 1152 C CA . PRO A 1 141 ? -13.133 10.728 19.131 1.00 61.88 141 PRO A CA 1
ATOM 1153 C C . PRO A 1 141 ? -14.305 11.382 19.879 1.00 61.88 141 PRO A C 1
ATOM 1155 O O . PRO A 1 141 ? -14.134 11.868 20.998 1.00 61.88 141 PRO A O 1
ATOM 1158 N N . ASP A 1 142 ? -15.472 11.446 19.243 1.00 73.25 142 ASP A N 1
ATOM 1159 C CA . ASP A 1 142 ? -16.688 12.098 19.748 1.00 73.25 142 ASP A CA 1
ATOM 1160 C C . ASP A 1 142 ? -17.810 11.103 20.082 1.00 73.25 142 ASP A C 1
ATOM 1162 O O . ASP A 1 142 ? -18.899 11.509 20.492 1.00 73.25 142 ASP A O 1
ATOM 1166 N N . LEU A 1 143 ? -17.530 9.799 19.957 1.00 81.25 143 LEU A N 1
ATOM 1167 C CA . LEU A 1 143 ? -18.494 8.755 20.279 1.00 81.25 143 LEU A CA 1
ATOM 1168 C C . LEU A 1 143 ? -18.934 8.872 21.742 1.00 81.25 143 LEU A C 1
ATOM 1170 O O . LEU A 1 143 ? -18.109 8.908 22.663 1.00 81.25 143 LEU A O 1
ATOM 1174 N N . ASN A 1 144 ? -20.249 8.937 21.935 1.00 81.00 144 ASN A N 1
ATOM 1175 C CA . ASN A 1 144 ? -20.880 9.127 23.228 1.00 81.00 144 ASN A CA 1
ATOM 1176 C C . ASN A 1 144 ? -20.969 7.779 23.966 1.00 81.00 144 ASN A C 1
ATOM 1178 O O . ASN A 1 144 ? -21.561 6.848 23.421 1.00 81.00 144 ASN A O 1
ATOM 1182 N N . PRO A 1 145 ? -20.452 7.668 25.203 1.00 84.31 145 PRO A N 1
ATOM 1183 C CA . PRO A 1 145 ? -20.546 6.447 26.002 1.00 84.31 145 PRO A CA 1
ATOM 1184 C C . PRO A 1 145 ? -21.957 5.911 26.241 1.00 84.31 145 PRO A C 1
ATOM 1186 O O . PRO A 1 145 ? -22.121 4.711 26.439 1.00 84.31 145 PRO A O 1
ATOM 1189 N N . GLU A 1 146 ? -22.965 6.783 26.218 1.00 83.00 146 GLU A N 1
ATOM 1190 C CA . GLU A 1 146 ? -24.366 6.409 26.443 1.00 83.00 146 GLU A CA 1
ATOM 1191 C C . GLU A 1 146 ? -25.023 5.783 25.202 1.00 83.00 146 GLU A C 1
ATOM 1193 O O . GLU A 1 146 ? -26.066 5.138 25.306 1.00 83.00 146 GLU A O 1
ATOM 1198 N N . ASN A 1 147 ? -24.425 5.961 24.021 1.00 87.12 147 ASN A N 1
ATOM 1199 C CA . ASN A 1 147 ? -24.965 5.428 22.779 1.00 87.12 147 ASN A CA 1
ATOM 1200 C C . ASN A 1 147 ? -24.486 3.993 22.544 1.00 87.12 147 ASN A C 1
ATOM 1202 O O . ASN A 1 147 ? -23.337 3.637 22.815 1.00 87.12 147 ASN A O 1
ATOM 1206 N N . GLU A 1 148 ? -25.372 3.180 21.977 1.00 89.75 148 GLU A N 1
ATOM 1207 C CA . GLU A 1 148 ? -25.004 1.888 21.409 1.00 89.75 148 GLU A CA 1
ATOM 1208 C C . GLU A 1 148 ? -24.524 2.071 19.974 1.00 89.75 148 GLU A C 1
ATOM 1210 O O . GLU A 1 148 ? -25.151 2.784 19.188 1.00 89.75 148 GLU A O 1
ATOM 1215 N N . TYR A 1 149 ? -23.448 1.375 19.631 1.00 88.88 149 TYR A N 1
ATOM 1216 C CA . TYR A 1 149 ? -22.931 1.315 18.275 1.00 88.88 149 TYR A CA 1
ATOM 1217 C C . TYR A 1 149 ? -22.856 -0.131 17.810 1.00 88.88 149 TYR A C 1
ATOM 1219 O O . TYR A 1 149 ? -22.582 -1.041 18.598 1.00 88.88 149 TYR A O 1
ATOM 1227 N N . ASP A 1 150 ? -23.069 -0.330 16.516 1.00 87.19 150 ASP A N 1
ATOM 1228 C CA . ASP A 1 150 ? -22.776 -1.599 15.873 1.00 87.19 150 ASP A CA 1
ATOM 1229 C C . ASP A 1 150 ? -21.270 -1.690 15.623 1.00 87.19 150 ASP A C 1
ATOM 1231 O O . ASP A 1 150 ? -20.631 -0.727 15.201 1.00 87.19 150 ASP A O 1
ATOM 1235 N N . ALA A 1 151 ? -20.684 -2.847 15.910 1.00 87.00 151 ALA A N 1
ATOM 1236 C CA . ALA A 1 151 ? -19.261 -3.075 15.742 1.00 87.00 151 ALA A CA 1
ATOM 1237 C C . ALA A 1 151 ? -18.985 -4.446 15.130 1.00 87.00 151 ALA A C 1
ATOM 1239 O O . ALA A 1 151 ? -19.489 -5.463 15.606 1.00 87.00 151 ALA A O 1
ATOM 1240 N N . SER A 1 152 ? -18.178 -4.475 14.074 1.00 83.44 152 SER A N 1
ATOM 1241 C CA . SER A 1 152 ? -17.770 -5.692 13.372 1.00 83.44 152 SER A CA 1
ATOM 1242 C C . SER A 1 152 ? -16.470 -6.237 13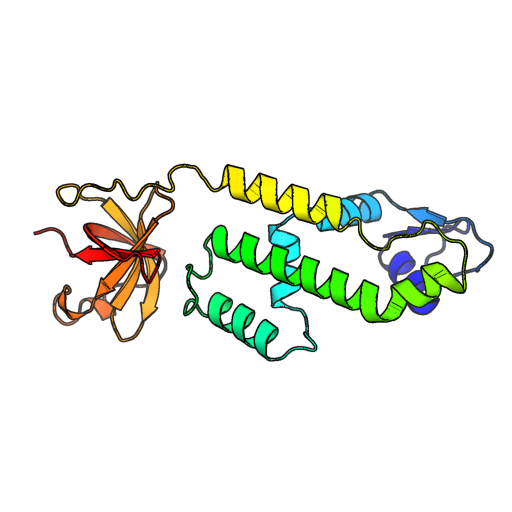.951 1.00 83.44 152 SER A C 1
ATOM 1244 O O . SER A 1 152 ? -15.502 -5.493 14.108 1.00 83.44 152 SER A O 1
ATOM 1246 N N . ILE A 1 153 ? -16.420 -7.533 14.269 1.00 83.56 153 ILE A N 1
ATOM 1247 C CA . ILE A 1 153 ? -15.200 -8.178 14.772 1.00 83.56 153 ILE A CA 1
ATOM 1248 C C . ILE A 1 153 ? -14.193 -8.302 13.628 1.00 83.56 153 ILE A C 1
ATOM 1250 O O . ILE A 1 153 ? -14.351 -9.140 12.739 1.00 83.56 153 ILE A O 1
ATOM 1254 N N . VAL A 1 154 ? -13.125 -7.511 13.685 1.00 79.19 154 VAL A N 1
ATOM 1255 C CA . VAL A 1 154 ? -12.030 -7.534 12.702 1.00 79.1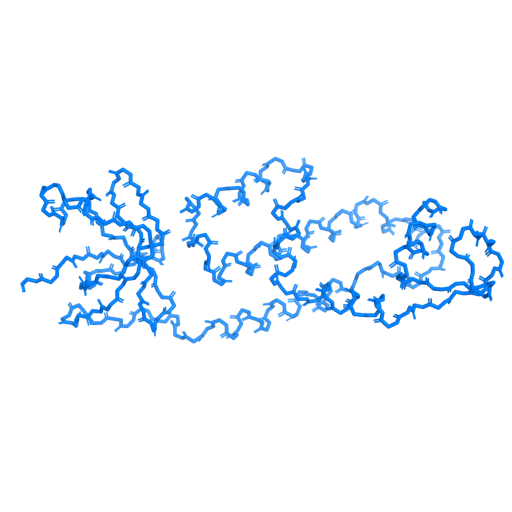9 154 VAL A CA 1
ATOM 1256 C C . VAL A 1 154 ? -10.873 -8.424 13.136 1.00 79.19 154 VAL A C 1
ATOM 1258 O O . VAL A 1 154 ? -10.157 -8.935 12.281 1.00 79.19 154 VAL A O 1
ATOM 1261 N N . ASN A 1 155 ? -10.677 -8.639 14.440 1.00 78.00 155 ASN A N 1
ATOM 1262 C CA . ASN A 1 155 ? -9.660 -9.569 14.929 1.00 78.00 155 ASN A CA 1
ATOM 1263 C C . ASN A 1 155 ? -10.067 -10.210 16.264 1.00 78.00 155 ASN A C 1
ATOM 1265 O O . ASN A 1 155 ? -10.670 -9.558 17.120 1.00 78.00 155 ASN A O 1
ATOM 1269 N N . ILE A 1 156 ? -9.692 -11.475 16.452 1.00 81.62 156 ILE A N 1
ATOM 1270 C CA . ILE A 1 156 ? -9.916 -12.249 17.674 1.00 81.62 156 ILE A CA 1
ATOM 1271 C C . ILE A 1 156 ? -8.556 -12.571 18.289 1.00 81.62 156 ILE A C 1
ATOM 1273 O O . ILE A 1 156 ? -7.738 -13.260 17.689 1.00 81.62 156 ILE A O 1
ATOM 1277 N N . GLN A 1 157 ? -8.324 -12.071 19.498 1.00 81.00 157 GLN A N 1
ATOM 1278 C CA . GLN A 1 157 ? -7.080 -12.235 20.244 1.00 81.00 157 GLN A CA 1
ATOM 1279 C C . GLN A 1 157 ? -7.369 -12.932 21.579 1.00 81.00 157 GLN A C 1
ATOM 1281 O O . GLN A 1 157 ? -8.483 -12.866 22.096 1.00 81.00 157 GLN A O 1
ATOM 1286 N N . ASN A 1 158 ? -6.355 -13.538 22.205 1.00 80.06 158 ASN A N 1
ATOM 1287 C CA . ASN A 1 158 ? -6.524 -14.229 23.497 1.00 80.06 158 ASN A CA 1
ATOM 1288 C C . ASN A 1 158 ? -7.054 -13.313 24.619 1.00 80.06 158 ASN A C 1
ATOM 1290 O O . ASN A 1 158 ? -7.620 -13.791 25.597 1.00 80.06 158 ASN A O 1
ATOM 1294 N N . TYR A 1 159 ? -6.850 -11.999 24.493 1.00 82.94 159 TYR A N 1
ATOM 1295 C CA . TYR A 1 159 ? -7.269 -10.994 25.472 1.00 82.94 159 TYR A CA 1
ATOM 1296 C C . TYR A 1 159 ? -8.595 -10.293 25.119 1.00 82.94 159 TYR A C 1
ATOM 1298 O O . TYR A 1 159 ? -9.077 -9.478 25.911 1.00 82.94 159 TYR A O 1
ATOM 1306 N N . GLY A 1 160 ? -9.204 -10.582 23.963 1.00 86.44 160 GLY A N 1
ATOM 1307 C CA . GLY A 1 160 ? -10.485 -9.993 23.566 1.00 86.44 160 GLY A CA 1
ATOM 1308 C C . GLY A 1 160 ? -10.676 -9.820 22.057 1.00 86.44 160 GLY A C 1
ATOM 1309 O O . GLY A 1 160 ? -9.940 -10.378 21.243 1.00 86.44 160 GLY A O 1
ATOM 1310 N N . PHE A 1 161 ? -11.671 -9.015 21.686 1.00 85.00 161 PHE A N 1
ATOM 1311 C CA . PHE A 1 161 ? -12.010 -8.706 20.297 1.00 85.00 161 PHE A CA 1
ATOM 1312 C C . PHE A 1 161 ? -11.567 -7.299 19.917 1.00 85.00 161 PHE A C 1
ATOM 1314 O O . PHE A 1 161 ? -11.867 -6.333 20.622 1.00 85.00 161 PHE A O 1
ATOM 1321 N N . ILE A 1 162 ? -10.899 -7.181 18.772 1.00 85.88 162 ILE A N 1
ATOM 1322 C CA . ILE A 1 162 ? -10.740 -5.897 18.095 1.00 85.88 162 ILE A CA 1
ATOM 1323 C C . ILE A 1 162 ? -11.938 -5.748 17.168 1.00 85.88 162 ILE A C 1
ATOM 1325 O O . ILE A 1 162 ? -12.156 -6.589 16.291 1.00 85.88 162 ILE A O 1
ATOM 1329 N N . CYS A 1 163 ? -12.693 -4.677 17.368 1.00 85.94 163 CYS A N 1
ATOM 1330 C CA . CYS A 1 163 ? -13.882 -4.385 16.591 1.00 85.94 163 CYS A CA 1
ATOM 1331 C C . CYS A 1 163 ? -13.741 -3.047 15.865 1.00 85.94 163 CYS A C 1
ATOM 1333 O O . CYS A 1 163 ? -13.204 -2.082 16.409 1.00 85.94 163 CYS A O 1
ATOM 1335 N N . GLU A 1 164 ? -14.237 -2.998 14.640 1.00 84.75 164 GLU A N 1
ATOM 1336 C CA . GLU A 1 164 ? -14.456 -1.778 13.872 1.00 84.75 164 GLU A CA 1
ATOM 1337 C C . GLU A 1 164 ? -15.850 -1.256 14.198 1.00 84.75 164 GLU A C 1
ATOM 1339 O O . GLU A 1 164 ? -16.811 -2.020 14.120 1.00 84.75 164 GLU A O 1
ATOM 1344 N N . ILE A 1 165 ? -15.968 0.007 14.599 1.00 85.19 165 ILE A N 1
ATOM 1345 C CA . ILE A 1 165 ? -17.263 0.611 14.915 1.00 85.19 165 ILE A CA 1
ATOM 1346 C C . ILE A 1 165 ? -17.883 1.090 13.600 1.00 85.19 165 ILE A C 1
ATOM 1348 O O . ILE A 1 165 ? -17.331 1.967 12.936 1.00 85.19 165 ILE A O 1
ATOM 1352 N N . VAL A 1 166 ? -19.020 0.499 13.235 1.00 77.31 166 VAL A N 1
ATOM 1353 C CA . VAL A 1 166 ? -19.719 0.731 11.965 1.00 77.31 166 VAL A CA 1
ATOM 1354 C C . VAL A 1 166 ? -20.040 2.218 11.803 1.00 77.31 166 VAL A C 1
ATOM 1356 O O . VAL A 1 166 ? -20.373 2.896 12.773 1.00 77.31 166 VAL A O 1
ATOM 1359 N N . ASP A 1 167 ? -19.912 2.718 10.572 1.00 73.19 167 ASP A N 1
ATOM 1360 C CA . ASP A 1 167 ? -20.113 4.124 10.190 1.00 73.19 167 ASP A CA 1
ATOM 1361 C C . ASP A 1 167 ? -19.156 5.124 10.864 1.00 73.19 167 ASP A C 1
ATOM 1363 O O . ASP A 1 167 ? -19.377 6.337 10.832 1.00 73.19 167 ASP A O 1
ATOM 1367 N N . THR A 1 168 ? -18.058 4.641 11.450 1.00 72.50 168 THR A N 1
ATOM 1368 C CA . THR A 1 168 ? -17.017 5.487 12.040 1.00 72.50 168 THR A CA 1
ATOM 1369 C C . THR A 1 168 ? -15.626 5.011 11.615 1.00 72.50 168 THR A C 1
ATOM 1371 O O . THR A 1 168 ? -15.435 3.824 11.361 1.00 72.50 168 THR A O 1
ATOM 1374 N N . PRO A 1 169 ? -14.611 5.891 11.595 1.00 68.44 169 PRO A N 1
ATOM 1375 C CA . PRO A 1 169 ? -13.229 5.478 11.336 1.00 68.44 169 PRO A CA 1
ATOM 1376 C C . PRO A 1 169 ? -12.564 4.813 12.557 1.00 68.44 169 PRO A C 1
ATOM 1378 O O . PRO A 1 169 ? -11.359 4.549 12.546 1.00 68.44 169 PRO A O 1
ATOM 1381 N N . PHE A 1 170 ? -13.302 4.608 13.653 1.00 77.31 170 PHE A N 1
ATOM 1382 C CA . PHE A 1 170 ? -12.730 4.226 14.934 1.00 77.31 170 PHE A CA 1
ATOM 1383 C C . PHE A 1 170 ? -12.798 2.722 15.183 1.00 77.31 170 PHE A C 1
ATOM 1385 O O . PHE A 1 170 ? -13.808 2.053 14.973 1.00 77.31 170 PHE A O 1
ATOM 1392 N N . PHE A 1 171 ? -11.709 2.208 15.747 1.00 83.19 171 PHE A N 1
ATOM 1393 C CA . PHE A 1 171 ? -11.625 0.845 16.247 1.00 83.19 171 PHE A CA 1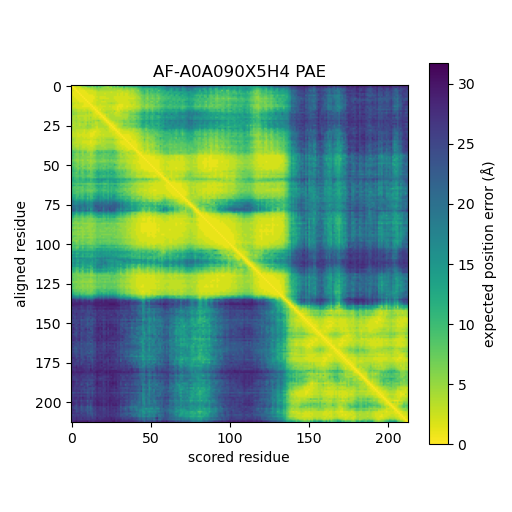
ATOM 1394 C C . PHE A 1 171 ? -11.740 0.838 17.765 1.00 83.19 171 PHE A C 1
ATOM 1396 O O . PHE A 1 171 ? -11.375 1.802 18.448 1.00 83.19 171 PHE A O 1
ATOM 1403 N N . GLY A 1 172 ? -12.180 -0.285 18.312 1.00 85.81 172 GLY A N 1
ATOM 1404 C CA . GLY A 1 172 ? -12.187 -0.506 19.742 1.00 85.81 172 GLY A CA 1
ATOM 1405 C C . GLY A 1 172 ? -11.780 -1.915 20.141 1.00 85.81 172 GLY A C 1
ATOM 1406 O O . GLY A 1 172 ? -11.823 -2.851 19.350 1.00 85.81 172 GLY A O 1
ATOM 1407 N N . LEU A 1 173 ? -11.344 -2.041 21.388 1.00 88.62 173 LEU A N 1
ATOM 1408 C CA . LEU A 1 173 ? -11.013 -3.299 22.033 1.00 88.62 173 LEU A CA 1
ATOM 1409 C C . LEU A 1 173 ? -12.104 -3.636 23.047 1.00 88.62 173 LEU A C 1
ATOM 1411 O O . LEU A 1 173 ? -12.266 -2.924 24.040 1.00 88.62 173 LEU A O 1
ATOM 1415 N N . LEU A 1 174 ? -12.806 -4.743 22.826 1.00 88.94 174 LEU A N 1
ATOM 1416 C CA . LEU A 1 174 ? -13.636 -5.380 23.842 1.00 88.94 174 LEU A CA 1
ATOM 1417 C C . LEU A 1 174 ? -12.764 -6.407 24.570 1.00 88.94 174 LEU A C 1
ATOM 1419 O O . LEU A 1 174 ? -12.369 -7.412 23.985 1.00 88.94 174 LEU A O 1
ATOM 1423 N N . HIS A 1 175 ? -12.408 -6.130 25.822 1.00 88.56 175 HIS A N 1
ATOM 1424 C CA . HIS A 1 175 ? -11.554 -7.013 26.620 1.00 88.56 175 HIS A CA 1
ATOM 1425 C C . HIS A 1 175 ? -12.359 -8.190 27.188 1.00 88.56 175 HIS A C 1
ATOM 1427 O O . HIS A 1 175 ? -13.527 -8.020 27.532 1.00 88.56 175 HIS A O 1
ATOM 1433 N N . ILE A 1 176 ? -11.736 -9.362 27.355 1.00 88.06 176 ILE A N 1
ATOM 1434 C CA . ILE A 1 176 ? -12.415 -10.575 27.857 1.00 88.06 176 ILE A CA 1
ATOM 1435 C C . ILE A 1 176 ? -13.088 -10.377 29.227 1.00 88.06 176 ILE A C 1
ATOM 1437 O O . ILE A 1 176 ? -14.119 -10.974 29.499 1.00 88.06 176 ILE A O 1
ATOM 1441 N N . SER A 1 177 ? -12.563 -9.481 30.070 1.00 85.75 177 S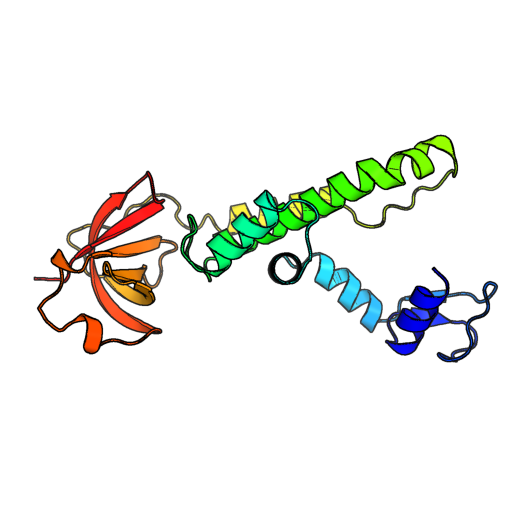ER A N 1
ATOM 1442 C CA . SER A 1 177 ? -13.163 -9.154 31.377 1.00 85.75 177 SER A CA 1
ATOM 1443 C C . SER A 1 177 ? -14.507 -8.424 31.290 1.00 85.75 177 SER A C 1
ATOM 1445 O O . SER A 1 177 ? -15.208 -8.322 32.289 1.00 85.75 177 SER A O 1
ATOM 1447 N N . GLU A 1 178 ? -14.829 -7.846 30.134 1.00 84.62 178 GLU A N 1
ATOM 1448 C CA . GLU A 1 178 ? -16.103 -7.167 29.863 1.00 84.62 178 GLU A CA 1
ATOM 1449 C C . GLU A 1 178 ? -17.097 -8.104 29.160 1.00 84.62 178 GLU A C 1
ATOM 1451 O O . GLU A 1 178 ? -18.192 -7.682 28.793 1.00 84.62 178 GLU A O 1
ATOM 1456 N N . MET A 1 179 ? -16.712 -9.365 28.947 1.00 85.56 179 MET A N 1
ATOM 1457 C CA . MET A 1 179 ? -17.521 -10.375 28.281 1.00 85.56 179 MET A CA 1
ATOM 1458 C C . MET A 1 179 ? -17.989 -11.448 29.277 1.00 85.56 179 MET A C 1
ATOM 1460 O O . MET A 1 179 ? -17.273 -11.764 30.226 1.00 85.56 179 MET A O 1
ATOM 1464 N N . PRO A 1 180 ? -19.166 -12.058 29.056 1.00 84.19 180 PRO A N 1
ATOM 1465 C CA . PRO A 1 180 ? -19.576 -13.268 29.760 1.00 84.19 180 PRO A CA 1
ATOM 1466 C C . PRO A 1 180 ? -18.661 -14.466 29.459 1.00 84.19 180 PRO A C 1
ATOM 1468 O O . PRO A 1 180 ? -18.038 -14.546 28.398 1.00 84.19 180 PRO A O 1
ATOM 1471 N N . ASP A 1 181 ? -18.664 -15.461 30.345 1.00 79.06 181 ASP A N 1
ATOM 1472 C CA . ASP A 1 181 ? -17.941 -16.715 30.116 1.00 79.06 181 ASP A CA 1
ATOM 1473 C C . ASP A 1 181 ? -18.438 -17.431 28.843 1.00 79.06 181 ASP A C 1
ATOM 1475 O O . ASP A 1 181 ? -19.642 -17.542 28.584 1.00 79.06 181 ASP A O 1
ATOM 1479 N N . GLY A 1 182 ? -17.498 -17.910 28.021 1.00 75.69 182 GLY A N 1
ATOM 1480 C CA . GLY A 1 182 ? -17.789 -18.587 26.749 1.00 75.69 182 GLY A CA 1
ATOM 1481 C C . GLY A 1 182 ? -18.334 -17.668 25.647 1.00 75.69 182 GLY A C 1
ATOM 1482 O O . GLY A 1 182 ? -18.890 -18.150 24.659 1.00 75.69 182 GLY A O 1
ATOM 1483 N N . PHE A 1 183 ? -18.227 -16.343 25.800 1.00 79.94 183 PHE A N 1
ATOM 1484 C CA . PHE A 1 183 ? -18.642 -15.389 24.767 1.00 79.94 183 PHE A CA 1
ATOM 1485 C C . PHE A 1 183 ? -17.703 -15.410 23.553 1.00 79.94 183 PHE A C 1
ATOM 1487 O O . PHE A 1 183 ? -18.174 -15.304 22.425 1.00 79.94 183 PHE A O 1
ATOM 1494 N N . MET A 1 184 ? -16.401 -15.636 23.766 1.00 78.19 184 MET A N 1
ATOM 1495 C CA . MET A 1 184 ? -15.405 -15.722 22.689 1.00 78.19 184 MET A CA 1
ATOM 1496 C C . MET A 1 184 ? -15.729 -16.835 21.680 1.00 78.19 184 MET A C 1
ATOM 1498 O O . MET A 1 184 ? -15.627 -16.625 20.476 1.00 78.19 184 MET A O 1
ATOM 1502 N N . ASP A 1 185 ? -16.209 -17.983 22.164 1.00 79.81 185 ASP A N 1
ATOM 1503 C CA . ASP A 1 185 ? -16.486 -19.169 21.342 1.00 79.81 185 ASP A CA 1
ATOM 1504 C C . ASP A 1 185 ? -17.751 -19.031 20.477 1.00 79.81 185 ASP A C 1
ATOM 1506 O O . ASP A 1 185 ? -17.997 -19.834 19.576 1.00 79.81 185 ASP A O 1
ATOM 1510 N N . LYS A 1 186 ? -18.587 -18.023 20.756 1.00 79.88 186 LYS A N 1
ATOM 1511 C CA . LYS A 1 186 ? -19.869 -17.800 20.065 1.00 79.88 186 LYS A CA 1
ATOM 1512 C C . LYS A 1 186 ? -19.750 -16.905 18.837 1.00 79.88 186 LYS A C 1
ATOM 1514 O O . LYS A 1 186 ? -20.700 -16.834 18.052 1.00 79.88 186 LYS A O 1
ATOM 1519 N N . TYR A 1 187 ? -18.624 -16.215 18.673 1.00 78.81 187 TYR A N 1
ATOM 1520 C CA . TYR A 1 187 ? -18.446 -15.219 17.626 1.00 78.81 187 TYR A CA 1
ATOM 1521 C C . TYR A 1 187 ? -17.264 -15.551 16.720 1.00 78.81 187 TYR A C 1
ATOM 1523 O O . TYR A 1 187 ? -16.239 -16.070 17.145 1.00 78.81 187 TYR A O 1
ATOM 1531 N N . SER A 1 188 ? -17.432 -15.230 15.441 1.00 77.12 188 SER A N 1
ATOM 1532 C CA . SER A 1 188 ? -16.420 -15.385 14.400 1.00 77.12 188 SER A CA 1
ATOM 1533 C C . SER A 1 188 ? -16.079 -14.024 13.797 1.00 77.12 188 SER A C 1
ATOM 1535 O O . SER A 1 188 ? -16.859 -13.075 13.908 1.00 77.12 188 SER A O 1
ATOM 1537 N N . LEU A 1 189 ? -14.938 -13.949 13.112 1.00 76.88 189 LEU A N 1
ATOM 1538 C CA . LEU A 1 189 ? -14.540 -12.776 12.330 1.00 76.88 189 LEU A CA 1
ATOM 1539 C C . LEU A 1 189 ? -15.670 -12.330 11.385 1.00 76.88 189 LEU A C 1
ATOM 1541 O O . LEU A 1 189 ? -16.381 -13.162 10.814 1.00 76.88 189 LEU A O 1
ATOM 1545 N N . GLY A 1 190 ? -15.842 -11.015 11.254 1.00 70.06 190 GLY A N 1
ATOM 1546 C CA . GLY A 1 190 ? -16.841 -10.373 10.398 1.00 70.06 190 GLY A CA 1
ATOM 1547 C C . GLY A 1 190 ? -18.264 -10.330 10.960 1.00 70.06 190 GLY A C 1
ATOM 1548 O O . GLY A 1 190 ? -19.155 -9.797 10.302 1.00 70.06 190 GLY A O 1
ATOM 1549 N N . LYS A 1 191 ? -18.522 -10.877 12.156 1.00 80.12 191 LYS A N 1
ATOM 1550 C CA . LYS A 1 191 ? -19.828 -10.720 12.810 1.00 80.12 191 LYS A CA 1
ATOM 1551 C C . LYS A 1 191 ? -19.953 -9.358 13.479 1.00 80.12 191 LYS A C 1
ATOM 1553 O O . LYS A 1 191 ? -19.038 -8.911 14.164 1.00 80.12 191 LYS A O 1
ATOM 1558 N N . THR A 1 192 ? -21.132 -8.763 13.342 1.00 83.12 192 THR A N 1
ATOM 1559 C CA . THR A 1 192 ? -21.503 -7.516 14.011 1.00 83.12 192 THR A CA 1
ATOM 1560 C C . THR A 1 192 ? -22.104 -7.793 15.390 1.00 83.12 192 THR A C 1
ATOM 1562 O O . THR A 1 192 ? -22.911 -8.713 15.551 1.00 83.12 192 THR A O 1
ATOM 1565 N N . LEU A 1 193 ? -21.726 -6.994 16.385 1.00 89.50 193 LEU A N 1
ATOM 1566 C CA . LEU A 1 193 ? -22.308 -6.971 17.725 1.00 89.50 193 LEU A CA 1
ATOM 1567 C C . LEU A 1 193 ? -22.573 -5.533 18.175 1.00 89.50 193 LEU A C 1
ATOM 1569 O O . LEU A 1 193 ? -21.930 -4.601 17.702 1.00 89.50 193 LEU A O 1
ATOM 1573 N N . LYS A 1 194 ? -23.483 -5.374 19.135 1.00 90.75 194 LYS A N 1
ATOM 1574 C CA . LYS A 1 194 ? -23.732 -4.088 19.782 1.00 90.75 194 LYS A CA 1
ATOM 1575 C C . LYS A 1 194 ? -22.745 -3.849 20.914 1.00 90.75 194 LYS A C 1
ATOM 1577 O O . LYS A 1 194 ? -22.548 -4.730 21.754 1.00 90.75 194 LYS A O 1
ATOM 1582 N N . ILE A 1 195 ? -22.152 -2.661 20.941 1.00 91.88 195 ILE A N 1
ATOM 1583 C CA . ILE A 1 195 ? -21.178 -2.234 21.948 1.00 91.88 195 ILE A CA 1
ATOM 1584 C C . ILE A 1 195 ? -21.481 -0.823 22.451 1.00 91.88 195 ILE A C 1
ATOM 1586 O O . ILE A 1 195 ? -22.184 -0.049 21.804 1.00 91.88 195 ILE A O 1
ATOM 1590 N N . GLN A 1 196 ? -20.906 -0.483 23.600 1.00 92.06 196 GLN A N 1
ATOM 1591 C CA . GLN A 1 196 ? -20.819 0.880 24.118 1.00 92.06 196 GLN A CA 1
ATOM 1592 C C . GLN A 1 196 ? -19.350 1.280 24.275 1.00 92.06 196 GLN A C 1
ATOM 1594 O O . GLN A 1 196 ? -18.490 0.459 24.620 1.00 92.06 196 GLN A O 1
ATOM 1599 N N . VAL A 1 197 ? -19.044 2.552 24.026 1.00 90.00 197 VAL A N 1
ATOM 1600 C CA . VAL A 1 197 ? -17.687 3.092 24.173 1.00 90.00 197 VAL A CA 1
ATOM 1601 C C . VAL A 1 197 ? -17.451 3.542 25.617 1.00 90.00 197 VAL A C 1
ATOM 1603 O O . VAL A 1 197 ? -18.169 4.376 26.144 1.00 90.00 197 VAL A O 1
ATOM 1606 N N . LYS A 1 198 ? -16.420 3.032 26.297 1.00 86.19 198 LYS A N 1
ATOM 1607 C CA . LYS A 1 198 ? -16.057 3.501 27.651 1.00 86.19 198 LYS A CA 1
ATOM 1608 C C . LYS A 1 198 ? -15.171 4.735 27.603 1.00 86.19 198 LYS A C 1
ATOM 1610 O O . LYS A 1 198 ? -15.435 5.750 28.239 1.00 86.19 198 LYS A O 1
ATOM 1615 N N . LYS A 1 199 ? -14.032 4.605 26.926 1.00 84.88 199 LYS A N 1
ATOM 1616 C CA . LYS A 1 199 ? -12.985 5.628 26.918 1.00 84.88 199 LYS A CA 1
ATOM 1617 C C . LYS A 1 199 ? -12.102 5.466 25.700 1.00 84.88 199 LYS A C 1
ATOM 1619 O O . LYS A 1 199 ? -11.698 4.352 25.378 1.00 84.88 199 LYS A O 1
ATOM 1624 N N . PHE A 1 200 ? -11.728 6.584 25.095 1.00 81.50 200 PHE A N 1
ATOM 1625 C CA . PHE A 1 200 ? -10.711 6.592 24.059 1.00 81.50 200 PHE A CA 1
ATOM 1626 C C . PHE A 1 200 ? -9.302 6.471 24.656 1.00 81.50 200 PHE A C 1
ATOM 1628 O O . PHE A 1 200 ? -8.886 7.278 25.497 1.00 81.50 200 PHE A O 1
ATOM 1635 N N . SER A 1 201 ? -8.549 5.464 24.221 1.00 77.12 201 SER A N 1
ATOM 1636 C CA . SER A 1 201 ? -7.151 5.267 24.586 1.00 77.12 201 SER A CA 1
ATOM 1637 C C . SER A 1 201 ? -6.247 5.973 23.581 1.00 77.12 201 SER A C 1
ATOM 1639 O O . SER A 1 201 ? -5.931 5.429 22.527 1.00 77.12 201 SER A O 1
ATOM 1641 N N . LYS A 1 202 ? -5.767 7.173 23.935 1.00 70.44 202 LYS A N 1
ATOM 1642 C CA . LYS A 1 202 ? -4.831 7.942 23.092 1.00 70.44 202 LYS A CA 1
ATOM 1643 C C . LYS A 1 202 ? -3.533 7.190 22.776 1.00 70.44 202 LYS A C 1
ATOM 1645 O O . LYS A 1 202 ? -2.946 7.428 21.736 1.00 70.44 202 LYS A O 1
ATOM 1650 N N . LYS A 1 203 ? -3.090 6.286 23.661 1.00 66.56 203 LYS A N 1
ATOM 1651 C CA . LYS A 1 203 ? -1.861 5.495 23.473 1.00 66.56 203 LYS A CA 1
ATOM 1652 C C . LYS A 1 203 ? -1.983 4.475 22.338 1.00 66.56 203 LYS A C 1
ATOM 1654 O O . LYS A 1 203 ? -0.986 4.141 21.718 1.00 66.56 203 LYS A O 1
ATOM 1659 N N . HIS A 1 204 ? -3.185 3.947 22.125 1.00 65.06 204 HIS A N 1
ATOM 1660 C CA . HIS A 1 204 ? -3.439 2.861 21.177 1.00 65.06 204 HIS A CA 1
ATOM 1661 C C . HIS A 1 204 ? -4.399 3.273 20.057 1.00 65.06 204 HIS A C 1
ATOM 1663 O O . HIS A 1 204 ? -4.828 2.412 19.301 1.00 65.06 204 HIS A O 1
ATOM 1669 N N . ASN A 1 205 ? -4.775 4.558 20.010 1.00 66.81 205 ASN A N 1
ATOM 1670 C CA . ASN A 1 205 ? -5.737 5.155 19.083 1.00 66.81 205 ASN A CA 1
ATOM 1671 C C . ASN A 1 205 ? -7.046 4.347 18.918 1.00 66.81 205 ASN A C 1
ATOM 1673 O O . ASN A 1 205 ? -7.616 4.268 17.833 1.00 66.81 205 ASN A O 1
ATOM 1677 N N . LYS A 1 206 ? -7.504 3.709 20.004 1.00 79.94 206 LYS A N 1
ATOM 1678 C CA . LYS A 1 206 ? -8.637 2.766 20.038 1.00 79.94 206 LYS A CA 1
ATOM 1679 C C . LYS A 1 206 ? -9.565 3.083 21.209 1.00 79.94 206 LYS A C 1
ATOM 1681 O O . LYS A 1 206 ? -9.106 3.527 22.266 1.00 79.94 206 LYS A O 1
ATOM 1686 N N . TYR A 1 207 ? -10.858 2.816 21.063 1.00 85.75 207 TYR A N 1
ATOM 1687 C CA . TYR A 1 207 ? -11.814 2.854 22.170 1.00 85.75 207 TYR A CA 1
ATOM 1688 C C . TYR A 1 207 ? -11.741 1.586 23.018 1.00 85.75 207 TYR A C 1
ATOM 1690 O O . TYR A 1 207 ? -11.675 0.480 22.501 1.00 85.75 207 TYR A O 1
ATOM 1698 N N . ASN A 1 208 ? -11.824 1.723 24.335 1.00 88.31 208 ASN A N 1
ATOM 1699 C CA . ASN A 1 208 ? -12.190 0.594 25.181 1.00 88.31 208 ASN A CA 1
ATOM 1700 C C . ASN A 1 208 ? -13.696 0.381 25.045 1.00 88.31 208 ASN A C 1
ATOM 1702 O O . ASN A 1 208 ? -14.460 1.324 25.267 1.00 88.31 208 ASN A O 1
ATOM 1706 N N . LEU A 1 209 ? -14.103 -0.829 24.683 1.00 90.69 209 LEU A N 1
ATOM 1707 C CA . LEU A 1 209 ? -15.496 -1.197 24.464 1.00 90.69 209 LEU A CA 1
ATOM 1708 C C . LEU A 1 209 ? -16.032 -1.991 25.652 1.00 90.69 209 LEU A C 1
ATOM 1710 O O . LEU A 1 209 ? -15.281 -2.652 26.371 1.00 90.69 209 LEU A O 1
ATOM 1714 N N . THR A 1 210 ? -17.341 -1.931 25.840 1.00 92.06 210 THR A N 1
ATOM 1715 C CA . THR A 1 210 ? -18.084 -2.764 26.785 1.00 92.06 210 THR A CA 1
ATOM 1716 C C . THR A 1 210 ? -19.378 -3.229 26.123 1.00 92.06 210 THR A C 1
ATOM 1718 O O . THR A 1 210 ? -19.815 -2.645 25.127 1.00 92.06 210 THR A O 1
ATOM 1721 N N . LEU A 1 211 ? -19.962 -4.309 26.633 1.00 88.62 211 LEU A N 1
ATOM 1722 C CA . LEU A 1 211 ? -21.271 -4.757 26.173 1.00 88.62 211 LEU A CA 1
ATOM 1723 C C . LEU A 1 211 ? -22.356 -3.844 26.769 1.00 88.62 211 LEU A C 1
ATOM 1725 O O . LEU A 1 211 ? -22.226 -3.441 27.929 1.00 88.62 211 LEU A O 1
ATOM 1729 N N . PRO A 1 212 ? -23.411 -3.510 26.004 1.00 84.06 212 PRO A N 1
ATOM 1730 C CA . PRO A 1 212 ? -24.545 -2.767 26.539 1.00 84.06 212 PRO A CA 1
ATOM 1731 C C . PRO A 1 212 ? -25.176 -3.534 27.709 1.00 84.06 212 PRO A C 1
ATOM 1733 O O . PRO A 1 212 ? -25.215 -4.769 27.706 1.00 84.06 212 PRO A O 1
ATOM 1736 N N . LYS A 1 213 ? -25.616 -2.788 28.725 1.00 68.50 213 LYS A N 1
ATOM 1737 C CA . LYS A 1 213 ? -26.286 -3.331 29.915 1.00 68.50 213 LYS A CA 1
ATOM 1738 C C . LYS A 1 213 ? -27.742 -3.687 29.660 1.00 68.50 213 LYS A C 1
ATOM 1740 O O . LYS A 1 213 ? -28.412 -2.924 28.935 1.00 68.50 213 LYS A O 1
#

Radius of gyration: 23.47 Å; Cα contacts (8 Å, |Δi|>4): 289; chains: 1; bounding box: 54×34×67 Å

pLDDT: mean 82.84, std 9.34, range [47.84, 95.12]

Solvent-accessible surface area (backbone atoms only — not comparable to full-atom values): 12232 Å² total; per-residue (Å²): 108,73,68,54,54,44,50,34,26,66,69,48,28,32,45,49,70,83,72,43,55,89,64,86,59,94,85,52,56,73,46,73,30,76,60,26,50,51,52,60,56,44,70,72,34,53,64,53,35,16,53,52,41,75,73,53,87,60,91,50,63,66,62,47,50,52,54,49,35,26,70,66,45,74,34,79,44,50,56,83,34,72,64,40,33,53,52,34,20,51,51,38,53,50,52,53,50,52,51,41,54,76,72,42,44,63,49,44,77,73,74,41,98,61,88,84,64,100,65,66,62,69,60,50,52,50,52,51,55,51,49,56,56,65,64,58,67,68,81,66,93,71,82,53,53,89,46,80,43,51,25,31,28,74,42,84,50,100,65,28,36,36,25,40,32,64,101,52,86,48,37,26,39,35,41,51,90,59,47,64,91,74,49,73,83,74,61,58,78,72,44,71,44,68,29,22,45,75,46,76,37,80,91,54,72,26,28,38,34,36,60,71,130

Sequence (213 aa):
MINEFKSLLKLSIIENESLNPDIFNVNDLIKITSIGLAHYHIVRNIEYLASCSEDLWFRDNILATEISTNLSGNGEYSHFSIHTVSNHARKLVHYLEEYYNSNFAFVRNNLVETEFLPLDFEKLNSDIDEFDKNIKTNTVPDLNPENEYDASIVNIQNYGFICEIVDTPFFGLLHISEMPDGFMDKYSLGKTLKIQVKKFSKKHNKYNLTLPK

Organism: NCBI:txid221126

Secondary structure (DSSP, 8-state):
-HHHHHHHHHTTSEEETT--TT---TTS-EEE-HHHHHHHHHTT-HHHHHHHHHH---S-HHHHHHHHHHHTT-SSS-TT-HHHHHHHHHHHHHHHHHHHHHHTHHHHHHT------SS-HHHHHHHHHHHHHHH-S--S----TTSEEEEEEEEEETTEEEEEETTSS-EEEEEGGGS-TT-GGG--TT-EEEEEEEEEETTTTEEEEE---

Mean predicted aligned error: 13.2 Å